Protein 2R16 (pdb70)

InterPro domains:
  IPR000152 EGF-type aspartate/asparagine hydroxylation site [PS00010] (714-725)
  IPR000742 EGF-like domain [PF00008] (703-730)
  IPR000742 EGF-like domain [PS50026] (219-256)
  IPR000742 EGF-like domain [PS50026] (699-736)
  IPR000742 EGF-like domain [PS50026] (1106-1143)
  IPR000742 EGF-like domain [SM00181] (216-256)
  IPR000742 EGF-like domain [SM00181] (702-736)
  IPR000742 EGF-like domain [SM00181] (1109-1143)
  IPR001791 Laminin G domain [PF02210] (58-191)
  IPR001791 Laminin G domain [PF02210] (328-468)
  IPR001791 Laminin G domain [PF02210] (531-675)
  IPR001791 Laminin G domain [PF02210] (769-899)
  IPR001791 Laminin G domain [PF02210] (956-1084)
  IPR001791 Laminin G domain [PF02210] (1179-1327)
  IPR001791 Laminin G domain [PS50025] (30-217)
  IPR001791 Laminin G domain [PS50025] (299-496)
  IPR001791 Laminin G domain [PS50025] (503-695)
  IPR001791 Laminin G domain [PS50025] (741-914)
  IPR001791 Laminin G domain [PS50025] (928-1103)
  IPR001791 Laminin G domain [PS50025] (1149-1347)

Structure (mmCIF, N/CA/C/O backbone):
data_2R16
#
_entry.id   2R16
#
_cell.length_a   90.322
_cell.length_b   90.322
_cell.length_c   39.624
_cell.angle_alpha   90.00
_cell.angle_beta   90.00
_cell.angle_gamma   120.00
#
_symmetry.space_group_name_H-M   'P 63'
#
loop_
_entity.id
_entity.type
_entity.pdbx_description
1 polymer Neurexin-1-alpha
2 non-polymer 'CALCIUM ION'
3 water water
#
loop_
_atom_site.group_PDB
_atom_site.id
_atom_site.type_symbol
_atom_site.label_atom_id
_atom_site.label_alt_id
_atom_site.label_comp_id
_atom_site.label_asym_id
_atom_site.label_entity_id
_atom_site.label_seq_id
_atom_site.pdbx_PDB_ins_code
_atom_site.Cartn_x
_atom_site.Cartn_y
_atom_site.Cartn_z
_atom_site.occupancy
_atom_site.B_iso_or_equiv
_atom_site.auth_seq_id
_atom_site.auth_comp_id
_atom_site.auth_asym_id
_atom_site.auth_atom_id
_atom_site.pdbx_PDB_model_num
ATOM 1 N N . ALA A 1 5 ? 35.868 61.628 11.945 1.00 21.50 723 ALA A N 1
ATOM 2 C CA . ALA A 1 5 ? 36.974 61.771 10.957 1.00 19.91 723 ALA A CA 1
ATOM 3 C C . ALA A 1 5 ? 36.623 61.204 9.581 1.00 18.15 723 ALA A C 1
ATOM 4 O O . ALA A 1 5 ? 36.197 61.933 8.684 1.00 20.31 723 ALA A O 1
ATOM 5 N N . THR A 1 6 ? 36.837 59.913 9.425 1.00 17.93 724 THR A N 1
ATOM 6 C CA . THR A 1 6 ? 36.585 59.198 8.148 1.00 17.02 724 THR A CA 1
ATOM 7 C C . THR A 1 6 ? 35.136 59.290 7.654 1.00 15.40 724 THR A C 1
ATOM 8 O O . THR A 1 6 ? 34.199 58.987 8.414 1.00 17.99 724 THR A O 1
ATOM 12 N N . VAL A 1 7 ? 34.937 59.716 6.409 1.00 13.95 725 VAL A N 1
ATOM 13 C CA . VAL A 1 7 ? 33.606 59.881 5.840 1.00 13.51 725 VAL A CA 1
ATOM 14 C C . VAL A 1 7 ? 33.290 58.688 4.946 1.00 13.28 725 VAL A C 1
ATOM 15 O O . VAL A 1 7 ? 34.167 58.180 4.233 1.00 14.87 725 VAL A O 1
ATOM 19 N N . LEU A 1 8 ? 32.040 58.230 4.984 1.00 12.57 726 LEU A N 1
ATOM 20 C CA . LEU A 1 8 ? 31.566 57.184 4.115 1.00 12.28 726 LEU A CA 1
ATOM 21 C C . LEU A 1 8 ? 30.426 57.749 3.256 1.00 11.82 726 LEU A C 1
ATOM 22 O O . LEU A 1 8 ? 29.484 58.331 3.786 1.00 12.62 726 LEU A O 1
ATOM 27 N N . SER A 1 9 ? 30.534 57.625 1.937 1.00 11.91 727 SER A N 1
ATOM 28 C CA . SER A 1 9 ? 29.618 58.225 0.990 1.00 12.51 727 SER A CA 1
ATOM 29 C C . SER A 1 9 ? 28.781 57.191 0.266 1.00 11.79 727 SER A C 1
ATOM 30 O O . SER A 1 9 ? 29.268 56.112 -0.089 1.00 12.90 727 SER A O 1
ATOM 33 N N . TYR A 1 10 ? 27.523 57.552 0.023 1.00 11.30 728 TYR A N 1
ATOM 34 C CA . TYR A 1 10 ? 26.493 56.650 -0.467 1.00 11.22 728 TYR A CA 1
ATOM 35 C C . TYR A 1 10 ? 25.760 57.311 -1.628 1.00 11.30 728 TYR A C 1
ATOM 36 O O . TYR A 1 10 ? 25.249 58.427 -1.469 1.00 12.14 728 TYR A O 1
ATOM 45 N N . ASP A 1 11 ? 25.659 56.626 -2.762 1.00 11.88 729 ASP A N 1
ATOM 46 C CA . ASP A 1 11 ? 25.062 57.218 -3.967 1.00 12.28 729 ASP A CA 1
ATOM 47 C C . ASP A 1 11 ? 23.650 56.727 -4.248 1.00 12.00 729 ASP A C 1
ATOM 48 O O . ASP A 1 11 ? 23.114 57.047 -5.315 1.00 12.85 729 ASP A O 1
ATOM 53 N N . GLY A 1 12 ? 23.030 56.011 -3.305 1.00 11.99 730 GLY A N 1
ATOM 54 C CA . GLY A 1 12 ? 21.707 55.442 -3.512 1.00 12.59 730 GLY A CA 1
ATOM 55 C C . GLY A 1 12 ? 21.708 53.980 -3.882 1.00 12.29 730 GLY A C 1
ATOM 56 O O . GLY A 1 12 ? 20.653 53.340 -3.860 1.00 13.94 730 GLY A O 1
ATOM 57 N N . SER A 1 13 ? 22.879 53.453 -4.246 1.00 12.29 731 SER A N 1
ATOM 58 C CA . SER A 1 13 ? 23.056 52.034 -4.551 1.00 12.63 731 SER A CA 1
ATOM 59 C C . SER A 1 13 ? 24.117 51.401 -3.648 1.00 12.19 731 SER A C 1
ATOM 60 O O . SER A 1 13 ? 24.643 50.328 -3.972 1.00 14.19 731 SER A O 1
ATOM 65 N N . MET A 1 14 ? 24.390 52.049 -2.516 1.00 11.84 732 MET A N 1
ATOM 66 C CA . MET A 1 14 ? 25.483 51.667 -1.647 1.00 11.85 732 MET A CA 1
ATOM 67 C C . MET A 1 14 ? 25.023 51.368 -0.225 1.00 11.29 732 MET A C 1
ATOM 68 O O . MET A 1 14 ? 24.068 51.940 0.288 1.00 11.80 732 MET A O 1
ATOM 73 N N . PHE A 1 15 ? 25.774 50.476 0.429 1.00 12.09 733 PHE A N 1
ATOM 74 C CA . PHE A 1 15 ? 25.469 50.043 1.781 1.00 11.81 733 PHE A CA 1
ATOM 75 C C . PHE A 1 15 ? 26.746 49.774 2.553 1.00 11.40 733 PHE A C 1
ATOM 76 O O . PHE A 1 15 ? 27.823 49.551 1.966 1.00 11.92 733 PHE A O 1
ATOM 84 N N . MET A 1 16 ? 26.628 49.764 3.882 1.00 11.40 734 MET A N 1
ATOM 85 C CA . MET A 1 16 ? 27.626 49.180 4.770 1.00 11.54 734 MET A CA 1
ATOM 86 C C . MET A 1 16 ? 26.834 48.492 5.887 1.00 11.34 734 MET A C 1
ATOM 87 O O . MET A 1 16 ? 26.062 49.142 6.607 1.00 11.97 734 MET A O 1
ATOM 94 N N . LYS A 1 17 ? 27.068 47.194 6.019 1.00 11.52 735 LYS A N 1
ATOM 95 C CA . LYS A 1 17 ? 26.401 46.329 6.990 1.00 11.90 735 LYS A CA 1
ATOM 96 C C . LYS A 1 17 ? 27.448 45.722 7.916 1.00 11.28 735 LYS A C 1
ATOM 97 O O . LYS A 1 17 ? 28.489 45.230 7.461 1.00 12.30 735 LYS A O 1
ATOM 103 N N . ILE A 1 18 ? 27.154 45.738 9.209 1.00 11.44 736 ILE A N 1
ATOM 104 C CA . ILE A 1 18 ? 27.888 44.978 10.206 1.00 11.49 736 ILE A CA 1
ATOM 105 C C . ILE A 1 18 ? 27.036 43.745 10.492 1.00 10.77 736 ILE A C 1
ATOM 106 O O . ILE A 1 18 ? 25.933 43.876 11.013 1.00 11.96 736 ILE A O 1
ATOM 111 N N . GLN A 1 19 ? 27.525 42.565 10.108 1.00 10.50 737 GLN A N 1
ATOM 112 C CA . GLN A 1 19 ? 26.766 41.340 10.201 1.00 10.58 737 GLN A CA 1
ATOM 113 C C . GLN A 1 19 ? 27.417 40.481 11.281 1.00 10.90 737 GLN A C 1
ATOM 114 O O . GLN A 1 19 ? 28.480 39.903 11.093 1.00 11.20 737 GLN A O 1
ATOM 120 N N . LEU A 1 20 ? 26.819 40.521 12.474 1.00 14.17 738 LEU A N 1
ATOM 121 C CA . LEU A 1 20 ? 27.459 40.084 13.716 1.00 15.47 738 LEU A CA 1
ATOM 122 C C . LEU A 1 20 ? 27.457 38.596 13.718 1.00 15.68 738 LEU A C 1
ATOM 123 O O . LEU A 1 20 ? 26.609 37.931 13.113 1.00 14.60 738 LEU A O 1
ATOM 128 N N . PRO A 1 21 ? 28.494 38.007 14.308 1.00 17.53 739 PRO A N 1
ATOM 129 C CA . PRO A 1 21 ? 28.662 36.553 14.185 1.00 17.22 739 PRO A CA 1
ATOM 130 C C . PRO A 1 21 ? 27.622 35.708 14.995 1.00 16.64 739 PRO A C 1
ATOM 131 O O . PRO A 1 21 ? 27.438 34.525 14.726 1.00 19.61 739 PRO A O 1
ATOM 135 N N . VAL A 1 22 ? 26.973 36.276 15.986 1.00 15.03 740 VAL A N 1
ATOM 136 C CA A VAL A 1 22 ? 26.008 35.566 16.830 0.50 13.61 740 VAL A CA 1
ATOM 137 C CA B VAL A 1 22 ? 25.976 35.562 16.790 0.50 14.37 740 VAL A CA 1
ATOM 138 C C . VAL A 1 22 ? 24.907 36.585 17.116 1.00 13.21 740 VAL A C 1
ATOM 139 O O . VAL A 1 22 ? 25.210 37.764 17.214 1.00 14.29 740 VAL A O 1
ATOM 146 N N . VAL A 1 23 ? 23.656 36.137 17.269 1.00 12.57 741 VAL A N 1
ATOM 147 C CA . VAL A 1 23 ? 22.558 37.031 17.610 1.00 11.85 741 VAL A CA 1
ATOM 148 C C . VAL A 1 23 ? 22.872 37.816 18.874 1.00 10.71 741 VAL A C 1
ATOM 149 O O . VAL A 1 23 ? 23.459 37.299 19.801 1.00 11.72 741 VAL A O 1
ATOM 153 N N . MET A 1 24 ? 22.437 39.076 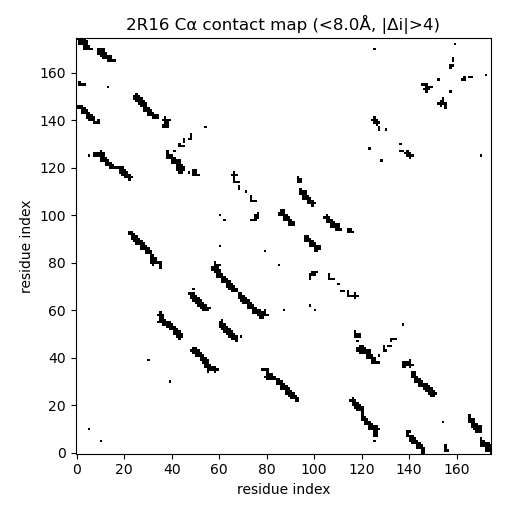18.873 1.00 10.64 742 MET A N 1
ATOM 154 C CA . MET A 1 24 ? 22.541 39.988 20.005 1.00 10.61 742 MET A CA 1
ATOM 155 C C . MET A 1 24 ? 21.153 40.251 20.567 1.00 9.66 742 MET A C 1
ATOM 156 O O . MET A 1 24 ? 20.175 40.392 19.805 1.00 10.38 742 MET A O 1
ATOM 161 N N . HIS A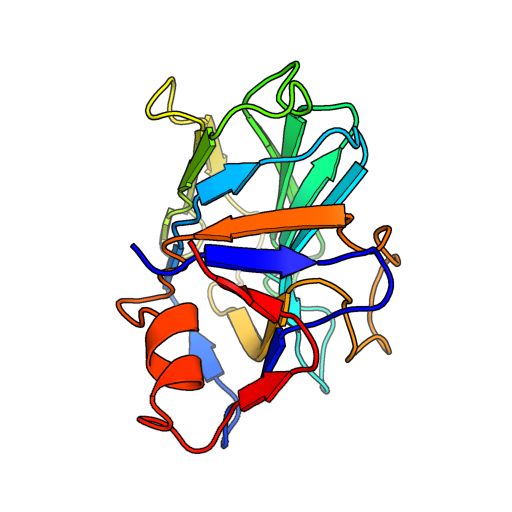 1 25 ? 21.098 40.380 21.897 1.00 9.07 743 HIS A N 1
ATOM 162 C CA . HIS A 1 25 ? 19.896 40.837 22.584 1.00 8.82 743 HIS A CA 1
ATOM 163 C C . HIS A 1 25 ? 20.353 41.882 23.585 1.00 9.46 743 HIS A C 1
ATOM 164 O O . HIS A 1 25 ? 20.931 41.528 24.630 1.00 10.54 743 HIS A O 1
ATOM 171 N N . THR A 1 26 ? 20.156 43.161 23.266 1.00 9.72 744 THR A N 1
ATOM 172 C CA . THR A 1 26 ? 20.632 44.233 24.105 1.00 9.62 744 THR A CA 1
ATOM 173 C C . THR A 1 26 ? 19.530 44.838 24.932 1.00 9.28 744 THR A C 1
ATOM 174 O O . THR A 1 26 ? 18.397 44.979 24.485 1.00 9.87 744 THR A O 1
ATOM 178 N N . GLU A 1 27 ? 19.907 45.237 26.150 1.00 10.04 745 GLU A N 1
ATOM 179 C CA . GLU A 1 27 ? 19.024 45.936 27.082 1.00 10.24 745 GLU A CA 1
ATOM 180 C C . GLU A 1 27 ? 19.089 47.456 26.919 1.00 9.89 745 GLU A C 1
ATOM 181 O O . GLU A 1 27 ? 18.280 48.178 27.475 1.00 11.41 745 GLU A O 1
ATOM 187 N N . ALA A 1 28 ? 20.086 47.923 26.194 1.00 10.15 746 ALA A N 1
ATOM 188 C CA . ALA A 1 28 ? 20.387 49.343 26.104 1.00 11.04 746 ALA A CA 1
ATOM 189 C C . ALA A 1 28 ? 21.252 49.542 24.861 1.00 10.88 746 ALA A C 1
ATOM 190 O O . ALA A 1 28 ? 22.119 48.721 24.549 1.00 11.88 746 ALA A O 1
ATOM 192 N N . GLU A 1 29 ? 21.035 50.668 24.197 1.00 11.75 747 GLU A N 1
ATOM 193 C CA . GLU A 1 29 ? 21.874 51.106 23.084 1.00 12.48 747 GLU A CA 1
ATOM 194 C C . GLU A 1 29 ? 22.182 52.588 23.212 1.00 12.54 747 GLU A C 1
ATOM 195 O O . GLU A 1 29 ? 21.362 53.371 23.671 1.00 14.88 747 GLU A O 1
ATOM 201 N N . ASP A 1 30 ? 23.373 52.954 22.792 1.00 12.03 748 ASP A N 1
ATOM 202 C CA . ASP A 1 30 ? 23.796 54.339 22.652 1.00 12.08 748 ASP A CA 1
ATOM 203 C C . ASP A 1 30 ? 24.340 54.438 21.235 1.00 12.01 748 ASP A C 1
ATOM 204 O O . ASP A 1 30 ? 25.352 53.815 20.917 1.00 13.22 748 ASP A O 1
ATOM 209 N N . VAL A 1 31 ? 23.629 55.172 20.376 1.00 11.88 749 VAL A N 1
ATOM 210 C CA . VAL A 1 31 ? 23.988 55.283 18.989 1.00 12.61 749 VAL A CA 1
ATOM 211 C C . VAL A 1 31 ? 24.185 56.738 18.654 1.00 12.75 749 VAL A C 1
ATOM 212 O O . VAL A 1 31 ? 23.331 57.566 18.966 1.00 15.58 749 VAL A O 1
ATOM 216 N N . SER A 1 32 ? 25.292 57.069 18.000 1.00 12.14 750 SER A N 1
ATOM 217 C CA . SER A 1 32 ? 25.505 58.419 17.495 1.00 12.78 750 SER A CA 1
ATOM 218 C C . SER A 1 32 ? 25.986 58.319 16.067 1.00 11.82 750 SER A C 1
ATOM 219 O O . SER A 1 32 ? 26.655 57.354 15.687 1.00 12.83 750 SER A O 1
ATOM 224 N N A LEU A 1 33 ? 25.687 59.350 15.279 0.50 11.75 751 LEU A N 1
ATOM 225 N N B LEU A 1 33 ? 25.645 59.316 15.265 0.50 11.61 751 LEU A N 1
ATOM 226 C CA A LEU A 1 33 ? 25.954 59.331 13.840 0.50 12.11 751 LEU A CA 1
ATOM 227 C CA B LEU A 1 33 ? 26.237 59.437 13.946 0.50 11.79 751 LEU A CA 1
ATOM 228 C C A LEU A 1 33 ? 25.940 60.770 13.315 0.50 11.63 751 LEU A C 1
ATOM 229 C C B LEU A 1 33 ? 26.124 60.874 13.500 0.50 11.60 751 LEU A C 1
ATOM 230 O O A LEU A 1 33 ? 25.027 61.511 13.647 0.50 11.24 751 LEU A O 1
ATOM 231 O O B LEU A 1 33 ? 25.408 61.699 14.077 0.50 11.68 751 LEU A O 1
ATOM 240 N N . ARG A 1 34 ? 26.919 61.163 12.492 1.00 11.52 752 ARG A N 1
ATOM 241 C CA . ARG A 1 34 ? 26.843 62.401 11.730 1.00 11.80 752 ARG A CA 1
ATOM 242 C C . ARG A 1 34 ? 26.405 62.074 10.315 1.00 11.23 752 ARG A C 1
ATOM 243 O O . ARG A 1 34 ? 26.834 61.060 9.752 1.00 12.23 752 ARG A O 1
ATOM 251 N N . PHE A 1 35 ? 25.590 62.935 9.723 1.00 11.53 753 PHE A N 1
ATOM 252 C CA . PHE A 1 35 ? 25.123 62.734 8.364 1.00 11.52 753 PHE A CA 1
ATOM 253 C C . PHE A 1 35 ? 24.998 64.050 7.626 1.00 11.26 753 PHE A C 1
ATOM 254 O O . PHE A 1 35 ? 24.826 65.115 8.234 1.00 11.49 753 PHE A O 1
ATOM 262 N N . ARG A 1 36 ? 25.011 63.957 6.308 1.00 11.77 754 ARG A N 1
ATOM 263 C CA . ARG A 1 36 ? 24.818 65.099 5.420 1.00 12.67 754 ARG A CA 1
ATOM 264 C C . ARG A 1 36 ? 24.085 64.587 4.199 1.00 12.09 754 ARG A C 1
ATOM 265 O O . ARG A 1 36 ? 24.507 63.591 3.599 1.00 12.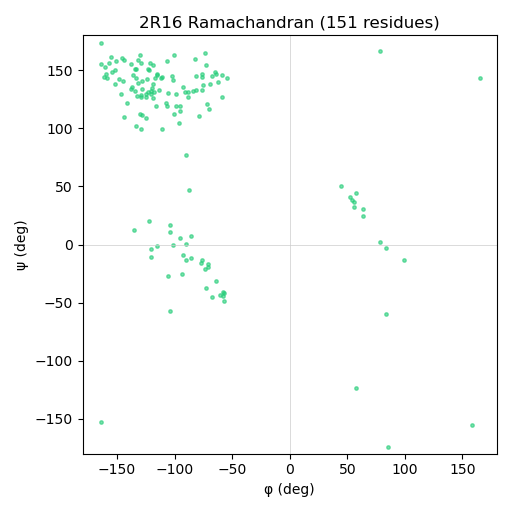85 754 ARG A O 1
ATOM 273 N N . SER A 1 37 ? 23.005 65.242 3.804 1.00 12.03 755 SER A N 1
ATOM 274 C CA . SER A 1 37 ? 22.208 64.794 2.656 1.00 11.63 755 SER A CA 1
ATOM 275 C C . SER A 1 37 ? 21.352 65.916 2.108 1.00 12.05 755 SER A C 1
ATOM 276 O O . SER A 1 37 ? 20.951 66.820 2.846 1.00 12.26 755 SER A O 1
ATOM 279 N N . GLN A 1 38 ? 21.044 65.818 0.816 1.00 12.19 756 GLN A N 1
ATOM 280 C CA . GLN A 1 38 ? 20.055 66.664 0.190 1.00 12.28 756 GLN A CA 1
ATOM 281 C C . GLN A 1 38 ? 18.667 66.062 0.181 1.00 12.19 756 GLN A C 1
ATOM 282 O O . GLN A 1 38 ? 17.711 66.756 -0.178 1.00 12.39 756 GLN A O 1
ATOM 288 N N . ARG A 1 39 ? 18.532 64.797 0.567 1.00 12.50 757 ARG A N 1
ATOM 289 C CA . ARG A 1 39 ? 17.268 64.082 0.438 1.00 12.74 757 ARG A CA 1
ATOM 290 C C . ARG A 1 39 ? 16.444 64.186 1.697 1.00 12.36 757 ARG A C 1
ATOM 291 O O . ARG A 1 39 ? 16.946 63.978 2.792 1.00 14.12 757 ARG A O 1
ATOM 299 N N . ALA A 1 40 ? 15.149 64.446 1.537 1.00 12.01 758 ALA A N 1
ATOM 300 C CA . ALA A 1 40 ? 14.221 64.562 2.672 1.00 11.98 758 ALA A CA 1
ATOM 301 C C . ALA A 1 40 ? 13.900 63.216 3.309 1.00 11.46 758 ALA A C 1
ATOM 302 O O . ALA A 1 40 ? 13.444 63.174 4.448 1.00 11.77 758 ALA A O 1
ATOM 304 N N . TYR A 1 41 ? 14.104 62.135 2.551 1.00 11.78 759 TYR A N 1
ATOM 305 C CA . TYR A 1 41 ? 13.839 60.763 2.988 1.00 12.10 759 TYR A CA 1
ATOM 306 C C . TYR A 1 41 ? 15.080 59.917 2.736 1.00 12.37 759 TYR A C 1
ATOM 307 O O . TYR A 1 41 ? 15.699 60.011 1.677 1.00 14.61 759 TYR A O 1
ATOM 316 N N . GLY A 1 42 ? 15.397 59.025 3.650 1.00 11.61 760 GLY A N 1
ATOM 317 C CA . GLY A 1 42 ? 16.472 58.080 3.439 1.00 12.49 760 GLY A CA 1
ATOM 318 C C . GLY A 1 42 ? 16.887 57.403 4.720 1.00 11.88 760 GLY A C 1
ATOM 319 O O . GLY A 1 42 ? 16.938 58.035 5.781 1.00 12.40 760 GLY A O 1
ATOM 320 N N . ILE A 1 43 ? 17.235 56.125 4.636 1.00 11.76 761 ILE A N 1
ATOM 321 C CA . ILE A 1 43 ? 17.742 55.420 5.807 1.00 11.79 761 ILE A CA 1
ATOM 322 C C . ILE A 1 43 ? 19.043 56.033 6.301 1.00 11.57 761 ILE A C 1
ATOM 323 O O . ILE A 1 43 ? 19.920 56.375 5.493 1.00 12.29 761 ILE A O 1
ATOM 328 N N . LEU A 1 44 ? 19.174 56.129 7.623 1.00 11.69 762 LEU A N 1
ATOM 329 C CA . LEU A 1 44 ? 20.427 56.535 8.266 1.00 11.86 762 LEU A CA 1
ATOM 330 C C . LEU A 1 44 ? 21.116 55.296 8.865 1.00 11.86 762 LEU A C 1
ATOM 331 O O . LEU A 1 44 ? 22.265 54.985 8.523 1.00 12.62 762 LEU A O 1
ATOM 336 N N . MET A 1 45 ? 20.422 54.585 9.750 1.00 12.09 763 MET A N 1
ATOM 337 C CA . MET A 1 45 ? 20.958 53.337 10.307 1.00 12.43 763 MET A CA 1
ATOM 338 C C . MET A 1 45 ? 19.806 52.529 10.821 1.00 12.47 763 MET A C 1
ATOM 339 O O . MET A 1 45 ? 18.860 53.097 11.366 1.00 14.58 763 MET A O 1
ATOM 347 N N . ALA A 1 46 ? 19.846 51.217 10.680 1.00 12.25 764 ALA A N 1
ATOM 348 C CA . ALA A 1 46 ? 18.840 50.347 11.316 1.00 12.61 764 ALA A CA 1
ATOM 349 C C . ALA A 1 46 ? 19.471 49.067 11.762 1.00 12.29 764 ALA A C 1
ATOM 350 O O . ALA A 1 46 ? 20.247 48.469 11.004 1.00 13.21 764 ALA A O 1
ATOM 352 N N . THR A 1 47 ? 19.068 48.581 12.936 1.00 11.74 765 THR A N 1
ATOM 353 C CA . THR A 1 47 ? 19.358 47.203 13.266 1.00 11.41 765 THR A CA 1
ATOM 354 C C . THR A 1 47 ? 18.333 46.303 12.619 1.00 11.20 765 THR A C 1
ATOM 355 O O . THR A 1 47 ? 17.148 46.651 12.521 1.00 11.96 765 THR A O 1
ATOM 359 N N . THR A 1 48 ? 18.756 45.119 12.192 1.00 11.13 766 THR A N 1
ATOM 360 C CA . THR A 1 48 ? 17.835 44.124 11.676 1.00 11.23 766 THR A CA 1
ATOM 361 C C . THR A 1 48 ? 18.147 42.766 12.276 1.00 11.05 766 THR A C 1
ATOM 362 O O . THR A 1 48 ? 19.298 42.445 12.608 1.00 10.75 766 THR A O 1
ATOM 366 N N . SER A 1 49 ? 17.096 41.977 12.378 1.00 11.71 767 SER A N 1
ATOM 367 C CA . SER A 1 49 ? 17.152 40.593 12.805 1.00 11.02 767 SER A CA 1
ATOM 368 C C . SER A 1 49 ? 16.629 39.715 11.663 1.00 11.13 767 SER A C 1
ATOM 369 O O . SER A 1 49 ? 15.604 40.011 11.049 1.00 11.62 767 SER A O 1
ATOM 372 N N . ARG A 1 50 ? 17.314 38.603 11.448 1.00 11.77 768 ARG A N 1
ATOM 373 C CA . ARG A 1 50 ? 16.827 37.584 10.527 1.00 12.69 768 ARG A CA 1
ATOM 374 C C . ARG A 1 50 ? 15.618 36.853 11.075 1.00 11.98 768 ARG A C 1
ATOM 375 O O . ARG A 1 50 ? 14.969 36.139 10.319 1.00 13.25 768 ARG A O 1
ATOM 383 N N . ASP A 1 51 ? 15.374 36.969 12.391 1.00 11.56 769 ASP A N 1
ATOM 384 C CA . ASP A 1 51 ? 14.416 36.132 13.094 1.00 12.62 769 ASP A CA 1
ATOM 385 C C . ASP A 1 51 ? 13.218 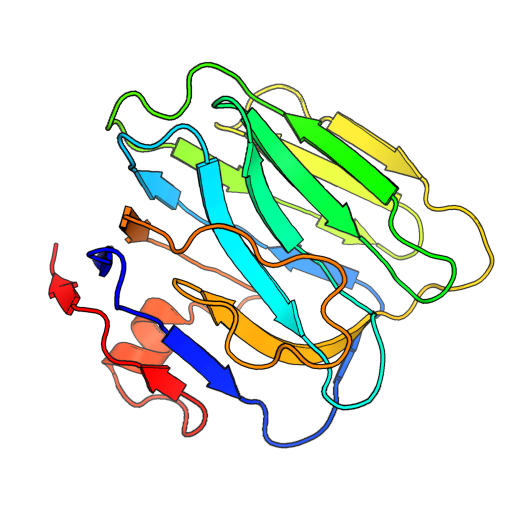36.847 13.666 1.00 13.05 769 ASP A C 1
ATOM 386 O O . ASP A 1 51 ? 12.374 36.189 14.272 1.00 14.71 769 ASP A O 1
ATOM 391 N N . SER A 1 52 ? 13.138 38.161 13.518 1.00 12.25 770 SER A N 1
ATOM 392 C CA . SER A 1 52 ? 12.010 38.937 14.025 1.00 12.80 770 SER A CA 1
ATOM 393 C C . SER A 1 52 ? 11.999 40.298 13.394 1.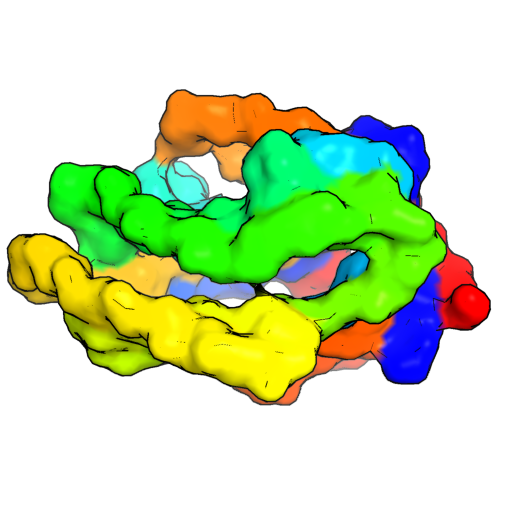00 12.12 770 SER A C 1
ATOM 394 O O . SER A 1 52 ? 12.949 40.682 12.686 1.00 12.08 770 SER A O 1
ATOM 397 N N . ALA A 1 53 ? 10.932 41.037 13.684 1.00 12.68 771 ALA A N 1
ATOM 398 C CA . ALA A 1 53 ? 10.771 42.417 13.250 1.00 12.28 771 ALA A CA 1
ATOM 399 C C . ALA A 1 53 ? 11.424 43.450 14.189 1.00 11.17 771 ALA A C 1
ATOM 400 O O . ALA A 1 53 ? 11.233 44.652 13.996 1.00 12.04 771 ALA A O 1
ATOM 402 N N . ASP A 1 54 ? 12.178 43.024 15.204 1.00 10.74 772 ASP A N 1
ATOM 403 C CA . ASP A 1 54 ? 12.750 44.003 16.118 1.00 10.44 772 ASP A CA 1
ATOM 404 C C . ASP A 1 54 ? 13.634 44.977 15.343 1.00 10.24 772 ASP A C 1
ATOM 405 O O . ASP A 1 54 ? 14.352 44.576 14.392 1.00 10.85 772 ASP A O 1
ATOM 410 N N . THR A 1 55 ? 13.667 46.236 15.764 1.00 10.76 773 THR A N 1
ATOM 411 C CA . THR A 1 55 ? 14.581 47.197 15.165 1.00 10.62 773 THR A CA 1
ATOM 412 C C . THR A 1 55 ? 14.770 48.398 16.059 1.00 10.78 773 THR A C 1
ATOM 413 O O . THR A 1 55 ? 13.858 48.800 16.791 1.00 11.12 773 THR A O 1
ATOM 417 N N A LEU A 1 56 ? 15.941 49.002 15.921 0.50 10.78 774 LEU A N 1
ATOM 418 N N B LEU A 1 56 ? 15.963 48.982 15.937 0.50 11.15 774 LEU A N 1
ATOM 419 C CA A LEU A 1 56 ? 16.197 50.376 16.318 0.50 11.26 774 LEU A CA 1
ATOM 420 C CA B LEU A 1 56 ? 16.276 50.370 16.296 0.50 11.22 774 LEU A CA 1
ATOM 421 C C A LEU A 1 56 ? 16.639 51.050 15.011 0.50 11.24 774 LEU A C 1
ATOM 422 C C B LEU A 1 56 ? 16.625 51.013 14.952 0.50 11.43 774 LEU A C 1
ATOM 423 O O A LEU A 1 56 ? 17.689 50.698 14.462 0.50 11.95 774 LEU A O 1
ATOM 424 O O B LEU A 1 56 ? 17.601 50.603 14.310 0.50 11.88 774 LEU A O 1
ATOM 433 N N . ARG A 1 57 ? 15.798 51.955 14.498 1.00 11.93 775 ARG A N 1
ATOM 434 C CA . ARG A 1 57 ? 15.912 52.482 13.140 1.00 12.93 775 ARG A CA 1
ATOM 435 C C . ARG A 1 57 ? 15.882 54.007 13.169 1.00 11.99 775 ARG A C 1
ATOM 436 O O . ARG A 1 57 ? 15.015 54.624 13.809 1.00 13.01 775 ARG A O 1
ATOM 444 N N . LEU A 1 58 ? 16.822 54.628 12.468 1.00 11.81 776 LEU A N 1
ATOM 445 C CA . LEU A 1 58 ? 16.918 56.069 12.275 1.00 11.50 776 LEU A CA 1
ATOM 446 C C . LEU A 1 58 ? 16.844 56.353 10.794 1.00 11.39 776 LEU A C 1
ATOM 447 O O . LEU A 1 58 ? 17.575 55.734 9.995 1.00 11.81 776 LEU A O 1
ATOM 452 N N . GLU A 1 59 ? 16.014 57.308 10.395 1.00 11.35 777 GLU A N 1
ATOM 453 C CA . GLU A 1 59 ? 15.921 57.679 8.982 1.00 11.44 777 GLU A CA 1
ATOM 454 C C . GLU A 1 59 ? 15.534 59.151 8.889 1.00 10.91 777 GLU A C 1
ATOM 455 O O . GLU A 1 59 ? 14.947 59.714 9.799 1.00 11.92 777 GLU A O 1
ATOM 461 N N . LEU A 1 60 ? 15.842 59.762 7.750 1.00 11.03 778 LEU A N 1
ATOM 462 C CA . LEU A 1 60 ? 15.248 61.043 7.375 1.00 10.61 778 LEU A CA 1
ATOM 463 C C . LEU A 1 60 ? 13.825 60.810 6.901 1.00 10.65 778 LEU A C 1
ATOM 464 O O . LEU A 1 60 ? 13.568 59.912 6.090 1.00 11.11 778 LEU A O 1
ATOM 469 N N . ASP A 1 61 ? 12.900 61.633 7.400 1.00 10.69 779 ASP A N 1
ATOM 470 C CA . ASP A 1 61 ? 11.493 61.569 7.010 1.00 10.73 779 ASP A CA 1
ATOM 471 C C . ASP A 1 61 ? 10.974 62.997 6.972 1.00 10.48 779 ASP A C 1
ATOM 472 O O . ASP A 1 61 ? 10.889 63.663 7.997 1.00 10.82 779 ASP A O 1
ATOM 477 N N . ALA A 1 62 ? 10.715 63.488 5.768 1.00 10.88 780 ALA A N 1
ATOM 478 C CA . ALA A 1 62 ? 10.282 64.865 5.556 1.00 11.41 780 ALA A CA 1
ATOM 479 C C . ALA A 1 62 ? 11.279 65.849 6.159 1.00 10.85 780 ALA A C 1
ATOM 480 O O . ALA A 1 62 ? 10.894 66.891 6.711 1.00 11.71 780 ALA A O 1
ATOM 482 N N . GLY A 1 63 ? 12.565 65.518 6.070 1.00 10.96 781 GLY A N 1
ATOM 483 C CA . GLY A 1 63 ? 13.607 66.373 6.584 1.00 11.12 781 GLY A CA 1
ATOM 484 C C . GLY A 1 63 ? 13.828 66.344 8.085 1.00 11.22 781 GLY A C 1
ATOM 485 O O . GLY A 1 63 ? 14.662 67.115 8.581 1.00 11.56 781 GLY A O 1
ATOM 486 N N . ARG A 1 64 ? 13.083 65.505 8.794 1.00 10.89 782 ARG A N 1
ATOM 487 C CA . ARG A 1 64 ? 13.270 65.276 10.230 1.00 10.96 782 ARG A CA 1
ATOM 488 C C . ARG A 1 64 ? 14.056 63.974 10.402 1.00 10.41 782 ARG A C 1
ATOM 489 O O . ARG A 1 64 ? 14.069 63.141 9.491 1.00 11.76 782 ARG A O 1
ATOM 497 N N . VAL A 1 65 ? 14.622 63.754 11.578 1.00 10.46 783 VAL A N 1
ATOM 498 C CA . VAL A 1 65 ? 15.020 62.400 11.945 1.00 10.81 783 VAL A CA 1
ATOM 499 C C . VAL A 1 65 ? 13.840 61.715 12.615 1.00 10.63 783 VAL A C 1
ATOM 500 O O . VAL A 1 65 ? 13.253 62.226 13.563 1.00 11.54 783 VAL A O 1
ATOM 504 N N . LYS A 1 66 ? 13.497 60.548 12.089 1.00 10.58 784 LYS A N 1
ATOM 505 C CA . LYS A 1 66 ? 12.509 59.648 12.645 1.00 10.68 784 LYS A CA 1
ATOM 506 C C . LYS A 1 66 ? 13.214 58.445 13.245 1.00 10.81 784 LYS A C 1
ATOM 507 O O . LYS A 1 66 ? 13.969 57.736 12.551 1.00 11.75 784 LYS A O 1
ATOM 513 N N . LEU A 1 67 ? 12.992 58.232 14.529 1.00 10.92 785 LEU A N 1
ATOM 514 C CA . LEU A 1 67 ? 13.411 57.043 15.256 1.00 11.12 785 LEU A CA 1
ATOM 515 C C . LEU A 1 67 ? 12.225 56.102 15.361 1.00 11.19 785 LEU A C 1
ATOM 516 O O . LEU A 1 67 ? 11.129 56.520 15.778 1.00 12.41 785 LEU A O 1
ATOM 521 N N . THR A 1 68 ? 12.444 54.844 14.997 1.00 10.92 786 THR A N 1
ATOM 522 C CA . THR A 1 68 ? 11.474 53.768 15.215 1.00 11.88 786 THR A CA 1
ATOM 523 C C . THR A 1 68 ? 12.152 52.722 16.081 1.00 11.25 786 THR A C 1
ATOM 524 O O . THR A 1 68 ? 13.263 52.280 15.757 1.00 12.08 786 THR A O 1
ATOM 528 N N . VAL A 1 69 ? 11.480 52.317 17.153 1.00 11.81 787 VAL A N 1
ATOM 529 C CA . VAL A 1 69 ? 11.945 51.208 17.965 1.00 12.42 787 VAL A CA 1
ATOM 530 C C . VAL A 1 69 ? 10.828 50.173 18.051 1.00 11.55 787 VAL A C 1
ATOM 531 O O . VAL A 1 69 ? 9.674 50.493 18.352 1.00 13.63 787 VAL A O 1
ATOM 535 N N . ASN A 1 70 ? 11.182 48.929 17.761 1.00 11.25 788 ASN A N 1
ATOM 536 C CA . ASN A 1 70 ? 10.276 47.813 17.946 1.00 11.78 788 ASN A CA 1
ATOM 537 C C . ASN A 1 70 ? 11.009 46.742 18.714 1.00 11.33 788 ASN A C 1
ATOM 538 O O . ASN A 1 70 ? 12.007 46.215 18.208 1.00 11.46 788 ASN A O 1
ATOM 543 N N A LEU A 1 71 ? 10.720 46.575 20.024 0.50 10.40 789 LEU A N 1
ATOM 544 N N B LEU A 1 71 ? 10.329 46.302 19.755 0.50 12.57 789 LEU A N 1
ATOM 545 C CA A LEU A 1 71 ? 11.410 45.596 20.920 0.50 10.08 789 LEU A CA 1
ATOM 546 C CA B LEU A 1 71 ? 10.795 45.232 20.566 0.50 12.57 789 LEU A CA 1
ATOM 547 C C A LEU A 1 71 ? 10.666 44.255 21.025 0.50 8.63 789 LEU A C 1
ATOM 548 C C B LEU A 1 71 ? 9.794 44.077 20.567 0.50 12.81 789 LEU A C 1
ATOM 549 O O A LEU A 1 71 ? 11.106 43.312 21.695 0.50 9.30 789 LEU A O 1
ATOM 550 O O B LEU A 1 71 ? 9.929 43.176 21.370 0.50 12.86 789 LEU A O 1
ATOM 559 N N A GLY A 1 72 ? 9.514 44.201 20.385 0.50 7.68 790 GLY A N 1
ATOM 560 N N B GLY A 1 72 ? 8.793 44.099 19.679 0.50 12.85 790 GLY A N 1
ATOM 561 C CA A GLY A 1 72 ? 8.655 43.011 20.430 0.50 8.38 790 GLY A CA 1
ATOM 562 C CA B GLY A 1 72 ? 7.865 42.967 19.524 0.50 13.29 790 GLY A CA 1
ATOM 563 C C A GLY A 1 72 ? 7.164 43.289 20.511 0.50 9.22 790 GLY A C 1
ATOM 564 C C B GLY A 1 72 ? 6.424 43.375 19.639 0.50 13.86 790 GLY A C 1
ATOM 565 O O A GLY A 1 72 ? 6.353 42.371 20.299 0.50 8.72 790 GLY A O 1
ATOM 566 O O B GLY A 1 72 ? 5.492 42.686 19.161 0.50 13.93 790 GLY A O 1
ATOM 567 N N A LYS A 1 73 ? 6.775 44.524 20.837 0.50 10.53 800 LYS A N 1
ATOM 568 N N B LYS A 1 73 ? 6.241 44.496 20.321 0.50 15.44 800 LYS A N 1
ATOM 569 C CA A LYS A 1 73 ? 5.350 44.849 20.947 0.50 12.48 800 LYS A CA 1
ATOM 570 C CA B LYS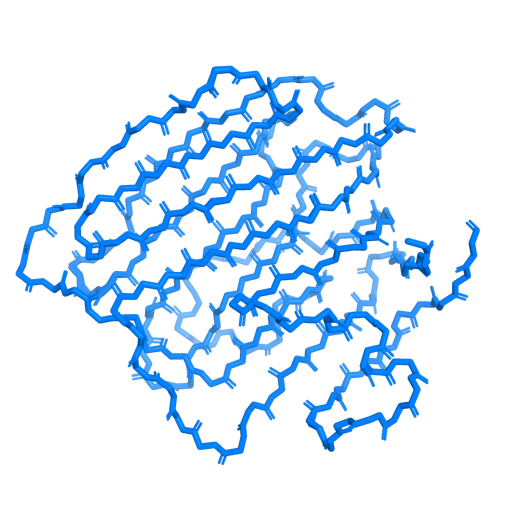 A 1 73 ? 4.911 44.940 20.599 0.50 16.08 800 LYS A CA 1
ATOM 571 C C A LYS A 1 73 ? 4.827 45.639 19.731 0.50 13.12 800 LYS A C 1
ATOM 572 C C B LYS A 1 73 ? 4.528 45.496 19.283 0.50 15.98 800 LYS A C 1
ATOM 573 O O A LYS A 1 73 ? 3.627 45.974 19.651 0.50 14.83 800 LYS A O 1
ATOM 574 O O B LYS A 1 73 ? 3.370 45.448 18.875 0.50 17.37 800 LYS A O 1
ATOM 585 N N A GLY A 1 74 ? 5.737 45.972 18.810 0.50 14.38 801 GLY A N 1
ATOM 586 N N B GLY A 1 74 ? 5.556 45.988 18.608 0.50 16.63 801 GLY A N 1
ATOM 587 C CA A GLY A 1 74 ? 5.381 46.718 17.599 0.50 14.78 801 GLY A CA 1
ATOM 588 C CA B GLY A 1 74 ? 5.365 46.713 17.404 0.50 16.33 801 GLY A CA 1
ATOM 589 C C A GLY A 1 74 ? 6.101 48.072 17.500 0.50 15.89 801 GLY A C 1
ATOM 590 C C B GLY A 1 74 ? 6.154 48.014 17.434 0.50 16.65 801 GLY A C 1
ATOM 591 O O A GLY A 1 74 ? 6.635 48.559 18.508 0.50 15.68 801 GLY A O 1
ATOM 592 O O B GLY A 1 74 ? 6.806 48.383 18.422 0.50 16.45 801 GLY A O 1
ATOM 593 N N . PRO A 1 75 ? 6.109 48.708 16.322 1.00 16.93 802 PRO A N 1
ATOM 594 C CA . PRO A 1 75 ? 6.904 49.939 16.157 1.00 17.85 802 PRO A CA 1
ATOM 595 C C . PRO A 1 75 ? 6.326 51.158 16.847 1.00 17.31 802 PRO A C 1
ATOM 596 O O . PRO A 1 75 ? 5.129 51.404 16.754 1.00 19.24 802 PRO A O 1
ATOM 600 N N . GLU A 1 76 ? 7.169 51.868 17.583 1.00 15.88 803 GLU A N 1
ATOM 601 C CA . GLU A 1 76 ? 6.854 53.152 18.128 1.00 15.73 803 GLU A CA 1
ATOM 602 C C . GLU A 1 76 ? 7.871 54.182 17.638 1.00 14.78 803 GLU A C 1
ATOM 603 O O . GLU A 1 76 ? 9.046 53.880 17.382 1.00 15.31 803 GLU A O 1
ATOM 614 N N . THR A 1 77 ? 7.420 55.418 17.527 1.00 14.29 804 THR A N 1
ATOM 615 C CA . THR A 1 77 ? 8.168 56.438 16.812 1.00 14.48 804 THR A CA 1
ATOM 616 C C . THR A 1 77 ? 8.364 57.715 17.604 1.00 14.16 804 THR A C 1
ATOM 617 O O . THR A 1 77 ? 7.590 58.067 18.497 1.00 15.75 804 THR A O 1
ATOM 624 N N . LEU A 1 78 ? 9.413 58.428 17.224 1.00 13.66 805 LEU A N 1
ATOM 625 C CA . LEU A 1 78 ? 9.764 59.706 17.811 1.00 13.01 805 LEU A CA 1
ATOM 626 C C . LEU A 1 78 ? 10.507 60.517 16.746 1.00 11.15 805 LEU A C 1
ATOM 627 O O . LEU A 1 78 ? 11.322 59.954 16.015 1.00 11.76 805 LEU A O 1
ATOM 632 N N . PHE A 1 79 ? 10.211 61.815 16.640 1.00 11.19 806 PHE A N 1
ATOM 633 C CA . PHE A 1 79 ? 10.836 62.689 15.670 1.00 10.64 806 PHE A CA 1
ATOM 634 C C . PHE A 1 79 ? 11.652 63.762 16.362 1.00 10.82 806 PHE A C 1
ATOM 635 O O . PHE A 1 79 ? 11.290 64.271 17.419 1.00 11.63 806 PHE A O 1
ATOM 643 N N . ALA A 1 80 ? 12.752 64.151 15.720 1.00 10.64 807 ALA A N 1
ATOM 644 C CA . ALA A 1 80 ? 13.588 65.241 16.196 1.00 11.14 807 ALA A CA 1
ATOM 645 C C . ALA A 1 80 ? 14.228 65.962 15.018 1.00 11.28 807 ALA A C 1
ATOM 646 O O . ALA A 1 80 ? 14.674 65.334 14.034 1.00 12.25 807 ALA A O 1
ATOM 648 N N . GLY A 1 81 ? 14.329 67.284 15.146 1.00 11.74 808 GLY A N 1
ATOM 649 C CA . GLY A 1 81 ? 14.968 68.096 14.130 1.00 12.46 808 GLY A CA 1
ATOM 650 C C . GLY A 1 81 ? 14.072 68.352 12.931 1.00 12.25 808 GLY A C 1
ATOM 651 O O . GLY A 1 81 ? 13.027 67.739 12.783 1.00 14.51 808 GLY A O 1
ATOM 652 N N . TYR A 1 82 ? 14.479 69.302 12.101 1.00 13.04 809 TYR A N 1
ATOM 653 C CA . TYR A 1 82 ? 13.695 69.696 10.928 1.00 13.45 809 TYR A CA 1
ATOM 654 C C . TYR A 1 82 ? 14.614 70.340 9.909 1.00 13.48 809 TYR A C 1
ATOM 655 O O . TYR A 1 82 ? 15.677 70.851 10.260 1.00 14.32 809 TYR A O 1
ATOM 664 N N . ASN A 1 83 ? 14.190 70.294 8.651 1.00 12.66 810 ASN A N 1
ATOM 665 C CA . ASN A 1 83 ? 14.921 70.874 7.536 1.00 13.92 810 ASN A CA 1
ATOM 666 C C . ASN A 1 83 ? 16.366 70.390 7.500 1.00 13.08 810 ASN A C 1
ATOM 667 O O . ASN A 1 83 ? 17.290 71.153 7.216 1.00 14.36 810 ASN A O 1
ATOM 672 N N . LEU A 1 84 ? 16.574 69.100 7.764 1.00 11.99 811 LEU A N 1
ATOM 673 C CA . LEU A 1 84 ? 17.923 68.577 7.934 1.00 11.81 811 LEU A CA 1
ATOM 674 C C . LEU A 1 84 ? 18.584 68.188 6.638 1.00 12.24 811 LEU A C 1
ATOM 675 O O . LEU A 1 84 ? 19.787 67.940 6.636 1.00 13.87 811 LEU A O 1
ATOM 680 N N . ASN A 1 85 ? 17.816 68.138 5.552 1.00 12.12 812 ASN A N 1
ATOM 681 C CA . ASN A 1 85 ? 18.339 67.812 4.242 1.00 12.17 812 ASN A CA 1
ATOM 682 C C . ASN A 1 85 ? 18.860 69.043 3.508 1.00 12.31 812 ASN A C 1
ATOM 683 O O . ASN A 1 85 ? 18.588 69.254 2.330 1.00 12.75 812 ASN A O 1
ATOM 688 N N . ASP A 1 86 ? 19.637 69.846 4.233 1.00 12.62 813 ASP A N 1
ATOM 689 C CA . ASP A 1 86 ? 20.217 71.066 3.708 1.00 13.48 813 ASP A CA 1
ATOM 690 C C . ASP A 1 86 ? 21.643 70.896 3.177 1.00 13.36 813 ASP A C 1
ATOM 691 O O . ASP A 1 86 ? 22.310 71.856 2.836 1.00 14.90 813 ASP A O 1
ATOM 696 N N . ASN A 1 87 ? 22.114 69.649 3.165 1.00 13.32 814 ASN A N 1
ATOM 697 C CA . ASN A 1 87 ? 23.464 69.275 2.754 1.00 15.07 814 ASN A CA 1
ATOM 698 C C . ASN A 1 87 ? 24.546 69.849 3.651 1.00 15.05 814 ASN A C 1
ATOM 699 O O . ASN A 1 87 ? 25.698 69.995 3.233 1.00 17.57 814 ASN A O 1
ATOM 704 N N . GLU A 1 88 ? 24.195 70.158 4.890 1.00 13.82 815 GLU A N 1
ATOM 705 C CA . GLU A 1 88 ? 25.164 70.474 5.919 1.00 13.88 815 GLU A CA 1
ATOM 706 C C . GLU A 1 88 ? 25.219 69.282 6.878 1.00 12.89 815 GLU A C 1
ATOM 707 O O . GLU A 1 88 ? 24.293 68.480 6.972 1.00 12.88 815 GLU A O 1
ATOM 713 N N . TRP A 1 89 ? 26.322 69.158 7.600 1.00 12.07 816 TRP A N 1
ATOM 714 C CA . TRP A 1 89 ? 26.462 68.089 8.592 1.00 11.96 816 TRP A CA 1
ATOM 715 C C . TRP A 1 89 ? 25.548 68.293 9.790 1.00 12.22 816 TRP A C 1
ATOM 716 O O . TRP A 1 89 ? 25.434 69.390 10.328 1.00 12.92 816 TRP A O 1
ATOM 727 N N . HIS A 1 90 ? 24.942 67.194 10.222 1.00 11.22 817 HIS A N 1
ATOM 728 C CA . HIS A 1 90 ? 24.136 67.130 11.427 1.00 11.07 817 HIS A CA 1
ATOM 729 C C . HIS A 1 90 ? 24.557 65.926 12.241 1.00 11.45 817 HIS A C 1
ATOM 730 O O . HIS A 1 90 ? 25.145 64.979 11.706 1.00 13.31 817 HIS A O 1
ATOM 737 N N . THR A 1 91 ? 24.243 65.959 13.534 1.00 11.79 818 THR A N 1
ATOM 738 C CA . THR A 1 91 ? 24.480 64.833 14.442 1.00 11.92 818 THR A CA 1
ATOM 739 C C . THR A 1 91 ? 23.159 64.300 14.932 1.00 11.52 818 THR A C 1
ATOM 740 O O . THR A 1 91 ? 22.202 65.067 15.127 1.00 12.67 818 THR A O 1
ATOM 747 N N . VAL A 1 92 ? 23.095 62.993 15.138 1.00 11.93 819 VAL A N 1
ATOM 748 C CA . VAL A 1 92 ? 21.964 62.380 15.815 1.00 12.09 819 VAL A CA 1
ATOM 749 C C . VAL A 1 92 ? 22.487 61.431 16.885 1.00 11.98 819 VAL A C 1
ATOM 750 O O . VAL A 1 92 ? 23.448 60.698 16.673 1.00 14.09 819 VAL A O 1
ATOM 754 N N . ARG A 1 93 ? 21.837 61.445 18.045 1.00 11.32 820 ARG A N 1
ATOM 755 C CA . ARG A 1 93 ? 22.144 60.539 19.124 1.00 12.25 820 ARG A CA 1
ATOM 756 C C . ARG A 1 93 ? 20.867 59.927 19.662 1.00 11.51 820 ARG A C 1
ATOM 757 O O . ARG A 1 93 ? 19.893 60.645 19.930 1.00 12.55 820 ARG A O 1
ATOM 765 N N A VAL A 1 94 ? 20.980 58.646 19.960 0.50 11.51 821 VAL A N 1
ATOM 766 N N B VAL A 1 94 ? 20.774 58.599 19.725 0.50 12.10 821 VAL A N 1
ATOM 767 C CA A VAL A 1 94 ? 19.920 57.884 20.557 0.50 11.64 821 VAL A CA 1
ATOM 768 C CA B VAL A 1 94 ? 19.657 57.934 20.448 0.50 12.17 821 VAL A CA 1
ATOM 769 C C A VAL A 1 94 ? 20.470 57.240 21.787 0.50 11.53 821 VAL A C 1
ATOM 770 C C B VAL A 1 94 ? 20.248 57.125 21.613 0.50 12.10 821 VAL A C 1
ATOM 771 O O A VAL A 1 94 ? 21.581 56.682 21.814 0.50 11.56 821 VAL A O 1
ATOM 772 O O B VAL A 1 94 ? 21.216 56.369 21.396 0.50 11.97 821 VAL A O 1
ATOM 779 N N . VAL A 1 95 ? 19.673 57.298 22.824 1.00 11.42 822 VAL A N 1
ATOM 780 C CA . VAL A 1 95 ? 19.999 56.503 24.019 1.00 11.99 822 VAL A CA 1
ATOM 781 C C . VAL A 1 95 ? 18.740 55.763 24.396 1.00 11.73 822 VAL A C 1
ATOM 782 O O . VAL A 1 95 ? 17.714 56.381 24.654 1.00 12.90 822 VAL A O 1
ATOM 786 N N . ARG A 1 96 ? 18.825 54.447 24.441 1.00 12.97 823 ARG A N 1
ATOM 787 C CA . ARG A 1 96 ? 17.768 53.610 24.970 1.00 13.81 823 ARG A CA 1
ATOM 788 C C . ARG A 1 96 ? 18.266 52.844 26.181 1.00 13.96 823 ARG A C 1
ATOM 789 O O . ARG A 1 96 ? 19.337 52.231 26.146 1.00 14.59 823 ARG A O 1
ATOM 797 N N . ARG A 1 97 ? 17.482 52.886 27.248 1.00 14.11 824 ARG A N 1
ATOM 798 C CA . ARG A 1 97 ? 17.737 52.072 28.431 1.00 15.17 824 ARG A CA 1
ATOM 799 C C . ARG A 1 97 ? 16.413 51.377 28.716 1.00 14.38 824 ARG A C 1
ATOM 800 O O . ARG A 1 97 ? 15.495 52.009 29.245 1.00 14.94 824 ARG A O 1
ATOM 808 N N . GLY A 1 98 ? 16.269 50.123 28.312 1.00 14.54 825 GLY A N 1
ATOM 809 C CA . GLY A 1 98 ? 14.993 49.437 28.474 1.00 15.35 825 GLY A CA 1
ATOM 810 C C . GLY A 1 98 ? 13.848 50.166 27.785 1.00 15.50 825 GLY A C 1
ATOM 811 O O . GLY A 1 98 ? 13.886 50.408 26.596 1.00 16.66 825 GLY A O 1
ATOM 812 N N . LYS A 1 99 ? 12.816 50.503 28.533 1.00 15.96 826 LYS A N 1
ATOM 813 C CA . LYS A 1 99 ? 11.675 51.184 27.950 1.00 16.80 826 LYS A CA 1
ATOM 814 C C . LYS A 1 99 ? 11.909 52.676 27.659 1.00 15.74 826 LYS A C 1
ATOM 815 O O . LYS A 1 99 ? 11.112 53.288 26.945 1.00 16.31 826 LYS A O 1
ATOM 821 N N . SER A 1 100 ? 12.976 53.274 28.190 1.00 14.72 827 SER A N 1
ATOM 822 C CA . SER A 1 100 ? 13.207 54.702 28.061 1.00 14.75 827 SER A CA 1
ATOM 823 C C . SER A 1 100 ? 14.038 55.054 26.834 1.00 14.30 827 SER A C 1
ATOM 824 O O . SER A 1 100 ? 15.092 54.470 26.603 1.00 15.31 827 SER A O 1
ATOM 829 N N . LEU A 1 101 ? 13.551 56.034 26.086 1.00 14.20 828 LEU A N 1
ATOM 830 C CA . LEU A 1 101 ? 14.188 56.507 24.856 1.00 15.21 828 LEU A CA 1
ATOM 831 C C . LEU A 1 101 ? 14.472 57.996 24.912 1.00 13.74 828 LEU A C 1
ATOM 832 O O . LEU A 1 101 ? 13.642 58.768 25.409 1.00 13.48 828 LEU A O 1
ATOM 837 N N . LYS A 1 102 ? 15.613 58.395 24.357 1.00 12.64 829 LYS A N 1
ATOM 838 C CA . LYS A 1 102 ? 15.947 59.785 24.154 1.00 13.32 829 LYS A CA 1
ATOM 839 C C . LYS A 1 102 ? 16.570 59.922 22.779 1.00 12.11 829 LYS A C 1
ATOM 840 O O . LYS A 1 102 ? 17.436 59.125 22.404 1.00 13.98 829 LYS A O 1
ATOM 846 N N . LEU A 1 103 ? 16.122 60.919 22.039 1.00 10.91 830 LEU A N 1
ATOM 847 C CA . LEU A 1 103 ? 16.594 61.210 20.694 1.00 10.81 830 LEU A CA 1
ATOM 848 C C . LEU A 1 103 ? 16.970 62.687 20.626 1.00 10.32 830 LEU A C 1
ATOM 849 O O . LEU A 1 103 ? 16.140 63.551 20.943 1.00 10.60 830 LEU A O 1
ATOM 854 N N . THR A 1 104 ? 18.189 62.976 20.185 1.00 9.87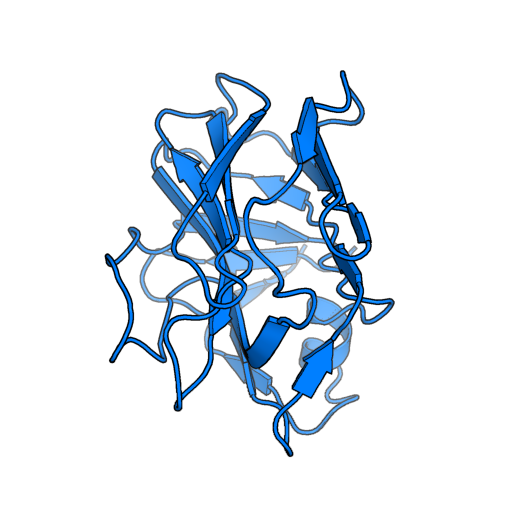 831 THR A N 1
ATOM 855 C CA . THR A 1 104 ? 18.662 64.355 20.092 1.00 10.03 831 THR A CA 1
ATOM 856 C C . THR A 1 104 ? 19.339 64.583 18.757 1.00 10.12 831 THR A C 1
ATOM 857 O O . THR A 1 104 ? 20.197 63.803 18.353 1.00 11.97 831 THR A O 1
ATOM 861 N N . VAL A 1 105 ? 18.977 65.661 18.081 1.00 9.56 832 VAL A N 1
ATOM 862 C CA . VAL A 1 105 ? 19.612 66.056 16.813 1.00 9.78 832 VAL A CA 1
ATOM 863 C C . VAL A 1 105 ? 20.354 67.366 17.035 1.00 9.55 832 VAL A C 1
ATOM 864 O O . VAL A 1 105 ? 19.821 68.308 17.651 1.00 9.03 832 VAL A O 1
ATOM 868 N N . ASP A 1 106 ? 21.594 67.421 16.565 1.00 9.92 833 ASP A N 1
ATOM 869 C CA . ASP A 1 106 ? 22.430 68.623 16.665 1.00 9.79 833 ASP A CA 1
ATOM 870 C C . ASP A 1 106 ? 22.582 69.129 18.078 1.00 9.35 833 ASP A C 1
ATOM 871 O O . ASP A 1 106 ? 22.705 70.345 18.304 1.00 8.86 833 ASP A O 1
ATOM 876 N N . ASP A 1 107 ? 22.583 68.221 19.050 1.00 9.98 834 ASP A N 1
ATOM 877 C CA . ASP A 1 107 ? 22.736 68.596 20.436 1.00 10.38 834 ASP A CA 1
ATOM 878 C C . ASP A 1 107 ? 21.701 69.657 20.839 1.00 8.87 834 ASP A C 1
ATOM 879 O O . ASP A 1 107 ? 21.981 70.553 21.642 1.00 9.61 834 ASP A O 1
ATOM 884 N N . GLN A 1 108 ? 20.474 69.514 20.318 1.00 8.08 835 GLN A N 1
ATOM 885 C CA . GLN A 1 108 ? 19.359 70.381 20.644 1.00 7.77 835 GLN A CA 1
ATOM 886 C C . GLN A 1 108 ? 18.548 69.704 21.764 1.00 8.84 835 GLN A C 1
ATOM 887 O O . GLN A 1 108 ? 19.131 69.060 22.635 1.00 10.99 835 GLN A O 1
ATOM 893 N N A GLN A 1 109 ? 17.234 69.931 21.776 0.50 9.65 836 GLN A N 1
ATOM 894 N N B GLN A 1 109 ? 17.242 69.864 21.833 0.50 9.46 836 GLN A N 1
ATOM 895 C CA A GLN A 1 109 ? 16.328 69.359 22.770 0.50 10.91 836 GLN A CA 1
ATOM 896 C CA B GLN A 1 109 ? 16.583 69.284 22.986 0.50 10.50 836 GLN A CA 1
ATOM 897 C C A GLN A 1 109 ? 16.482 67.774 22.739 0.50 11.59 836 GLN A C 1
ATOM 898 C C B GLN A 1 109 ? 16.382 67.818 22.792 0.50 11.51 836 GLN A C 1
ATOM 899 O O A GLN A 1 109 ? 16.620 67.137 21.676 0.50 11.27 836 GLN A O 1
ATOM 900 O O B GLN A 1 109 ? 15.954 67.343 21.714 0.50 11.27 836 GLN A O 1
ATOM 911 N N . ALA A 1 110 ? 16.568 67.133 23.901 1.00 11.63 837 ALA A N 1
ATOM 912 C CA . ALA A 1 110 ? 16.393 65.696 23.946 1.00 12.20 837 ALA A CA 1
ATOM 913 C C . ALA A 1 110 ? 14.900 65.374 23.931 1.00 10.95 837 ALA A C 1
ATOM 914 O O . ALA A 1 110 ? 14.185 65.688 24.884 1.00 13.10 837 ALA A O 1
ATOM 916 N N . MET A 1 111 ? 14.445 64.704 22.876 1.00 9.59 838 MET A N 1
ATOM 917 C CA . MET A 1 111 ? 13.079 64.248 22.742 1.00 9.73 838 MET A CA 1
ATOM 918 C C . MET A 1 111 ? 12.984 62.918 23.466 1.00 10.15 838 MET A C 1
ATOM 919 O O . MET A 1 111 ? 13.798 62.029 23.271 1.00 12.20 838 MET A O 1
ATOM 924 N N . THR A 1 112 ? 11.977 62.754 24.308 1.00 10.80 839 THR A N 1
ATOM 925 C CA . THR A 1 112 ? 11.889 61.550 25.133 1.00 11.69 839 THR A CA 1
ATOM 926 C C . THR A 1 112 ? 10.629 60.768 24.827 1.00 11.72 839 THR A C 1
ATOM 927 O O . THR A 1 112 ? 9.611 61.307 24.396 1.00 13.09 839 THR A O 1
ATOM 931 N N . GLY A 1 113 ? 10.700 59.478 25.095 1.00 12.89 840 GLY A N 1
ATOM 932 C CA . GLY A 1 113 ? 9.549 58.614 24.997 1.00 14.65 840 GLY A CA 1
ATOM 933 C C . GLY A 1 113 ? 9.742 57.414 25.902 1.00 14.30 840 GLY A C 1
ATOM 934 O O . GLY A 1 113 ? 10.855 57.088 26.331 1.00 14.78 840 GLY A O 1
ATOM 935 N N . GLN A 1 114 ? 8.633 56.748 26.199 1.00 15.80 841 GLN A N 1
ATOM 936 C CA . GLN A 1 114 ? 8.675 55.505 26.951 1.00 16.65 841 GLN A CA 1
ATOM 937 C C . GLN A 1 114 ? 7.955 54.424 26.150 1.00 17.19 841 GLN A C 1
ATOM 938 O O . GLN A 1 114 ? 6.797 54.633 25.751 1.00 19.32 841 GLN A O 1
ATOM 944 N N . MET A 1 115 ? 8.624 53.296 25.936 1.00 16.67 842 MET A N 1
ATOM 945 C CA . MET A 1 115 ? 8.025 52.159 25.226 1.00 17.22 842 MET A CA 1
ATOM 946 C C . MET A 1 115 ? 6.907 51.519 26.024 1.00 17.30 842 MET A C 1
ATOM 947 O O . MET A 1 115 ? 6.968 51.419 27.250 1.00 16.92 842 MET A O 1
ATOM 955 N N . ALA A 1 116 ? 5.897 51.049 25.303 1.00 17.12 843 ALA A N 1
ATOM 956 C CA . ALA A 1 116 ? 4.842 50.239 25.879 1.00 16.99 843 ALA A CA 1
ATOM 957 C C . ALA A 1 116 ? 5.266 48.773 25.986 1.00 15.86 843 ALA A C 1
ATOM 958 O O . ALA A 1 116 ? 6.194 48.326 25.308 1.00 16.74 843 ALA A O 1
ATOM 960 N N . GLY A 1 117 ? 4.586 48.031 26.845 1.00 16.92 844 GLY A N 1
ATOM 961 C CA . GLY A 1 117 ? 4.752 46.576 26.931 1.00 17.68 844 GLY A CA 1
ATOM 962 C C . GLY A 1 117 ? 5.896 46.131 27.825 1.00 17.11 844 GLY A C 1
ATOM 963 O O . GLY A 1 117 ? 6.482 46.939 28.529 1.00 20.08 844 GLY A O 1
ATOM 964 N N . ASP A 1 118 ? 6.152 44.834 27.827 1.00 16.83 845 ASP A N 1
ATOM 965 C CA . ASP A 1 118 ? 7.064 44.232 28.788 1.00 15.80 845 ASP A CA 1
ATOM 966 C C . ASP A 1 118 ? 8.421 43.946 28.220 1.00 16.19 845 ASP A C 1
ATOM 967 O O . ASP A 1 118 ? 9.297 43.443 28.939 1.00 18.58 845 ASP A O 1
ATOM 968 N N . HIS A 1 119 ? 8.605 44.269 26.948 1.00 15.09 846 HIS A N 1
ATOM 969 C CA . HIS A 1 119 ? 9.860 43.978 26.294 1.00 14.41 846 HIS A CA 1
ATOM 970 C C . HIS A 1 119 ? 10.934 45.044 26.599 1.00 12.90 846 HIS A C 1
ATOM 971 O O . HIS A 1 119 ? 10.685 46.248 26.498 1.00 14.90 846 HIS A O 1
ATOM 978 N N . THR A 1 120 ? 12.125 44.580 26.953 1.00 11.40 847 THR A N 1
ATOM 979 C CA . THR A 1 120 ? 13.280 45.438 27.132 1.00 10.10 847 THR A CA 1
ATOM 980 C C . THR A 1 120 ? 14.438 45.092 26.213 1.00 9.27 847 THR A C 1
ATOM 981 O O . THR A 1 120 ? 15.394 45.852 26.194 1.00 10.21 847 THR A O 1
ATOM 985 N N . ARG A 1 121 ? 14.373 43.962 25.525 1.00 8.30 848 ARG A N 1
ATOM 986 C CA . ARG A 1 121 ? 15.517 43.480 24.762 1.00 8.58 848 ARG A CA 1
ATOM 987 C C . ARG A 1 121 ? 15.304 43.691 23.258 1.00 8.63 848 ARG A C 1
ATOM 988 O O . ARG A 1 121 ? 14.277 43.292 22.703 1.00 9.60 848 ARG A O 1
ATOM 996 N N . LEU A 1 122 ? 16.306 44.267 22.629 1.00 9.07 849 LEU A N 1
ATOM 997 C CA . LEU A 1 122 ? 16.359 44.419 21.175 1.00 9.81 849 LEU A CA 1
ATOM 998 C C . LEU A 1 122 ? 17.154 43.268 20.585 1.00 9.79 849 LEU A C 1
ATOM 999 O O . LEU A 1 122 ? 18.334 43.105 20.897 1.00 10.00 849 LEU A O 1
ATOM 1004 N N . GLU A 1 123 ? 16.507 42.478 19.725 1.00 9.36 850 GLU A N 1
ATOM 1005 C CA . GLU A 1 123 ? 17.196 41.409 18.991 1.00 9.47 850 GLU A CA 1
ATOM 1006 C C . GLU A 1 123 ? 17.767 41.967 17.702 1.00 9.65 850 GLU A C 1
ATOM 1007 O O . GLU A 1 123 ? 17.022 42.602 16.930 1.00 10.43 850 GLU A O 1
ATOM 1013 N N . PHE A 1 124 ? 19.037 41.691 17.414 1.00 9.87 851 PHE A N 1
ATOM 1014 C CA . PHE A 1 124 ? 19.581 42.030 16.118 1.00 10.30 851 PHE A CA 1
ATOM 1015 C C . PHE A 1 124 ? 20.707 41.091 15.740 1.00 10.24 851 PHE A C 1
ATOM 1016 O O . PHE A 1 124 ? 21.456 40.601 16.589 1.00 10.68 851 PHE A O 1
ATOM 1024 N N . HIS A 1 125 ? 20.834 40.894 14.426 1.00 10.37 852 HIS A N 1
ATOM 1025 C CA . HIS A 1 125 ? 22.013 40.278 13.808 1.00 11.12 852 HIS A CA 1
ATOM 1026 C C . HIS A 1 125 ? 22.881 41.310 13.094 1.00 11.32 852 HIS A C 1
ATOM 1027 O O . HIS A 1 125 ? 24.075 41.070 12.952 1.00 13.19 852 HIS A O 1
ATOM 1034 N N . ASN A 1 126 ? 22.295 42.400 12.626 1.00 11.06 853 ASN A N 1
ATOM 1035 C CA . ASN A 1 126 ? 22.987 43.323 11.732 1.00 11.24 853 ASN A CA 1
ATOM 1036 C C . ASN A 1 126 ? 22.780 44.761 12.184 1.00 11.17 853 ASN A C 1
ATOM 1037 O O . ASN A 1 126 ? 21.706 45.106 12.719 1.00 12.10 853 ASN A O 1
ATOM 1042 N N . ILE A 1 127 ? 23.767 45.597 11.879 1.00 11.43 854 ILE A N 1
ATOM 1043 C CA . ILE A 1 127 ? 23.651 47.052 11.922 1.00 11.66 854 ILE A CA 1
ATOM 1044 C C . ILE A 1 127 ? 23.832 47.505 10.481 1.00 11.73 854 ILE A C 1
ATOM 1045 O O . ILE A 1 127 ? 24.869 47.230 9.874 1.00 12.52 854 ILE A O 1
ATOM 1050 N N . GLU A 1 128 ? 22.811 48.154 9.932 1.00 11.81 855 GLU A N 1
ATOM 1051 C CA . GLU A 1 128 ? 22.738 48.424 8.503 1.00 11.78 855 GLU A CA 1
ATOM 1052 C C . GLU A 1 128 ? 22.736 49.923 8.229 1.00 11.72 855 GLU A C 1
ATOM 1053 O O . GLU A 1 128 ? 22.090 50.712 8.936 1.00 12.71 855 GLU A O 1
ATOM 1059 N N . THR A 1 129 ? 23.404 50.299 7.153 1.00 11.69 856 THR A N 1
ATOM 1060 C CA . THR A 1 129 ? 23.412 51.661 6.626 1.00 11.79 856 THR A CA 1
ATOM 1061 C C . THR A 1 129 ? 23.308 51.630 5.102 1.00 11.41 856 THR A C 1
ATOM 1062 O O . THR A 1 129 ? 23.705 50.630 4.465 1.00 11.77 856 THR A O 1
ATOM 1066 N N . GLY A 1 130 ? 22.808 52.713 4.518 1.00 11.81 857 GLY A N 1
ATOM 1067 C CA . GLY A 1 130 ? 22.773 52.882 3.083 1.00 11.64 857 GLY A CA 1
ATOM 1068 C C . GLY A 1 130 ? 21.588 52.222 2.419 1.00 11.65 857 GLY A C 1
ATOM 1069 O O . GLY A 1 130 ? 20.773 52.873 1.733 1.00 12.24 857 GLY A O 1
ATOM 1070 N N . ILE A 1 131 ? 21.491 50.909 2.592 1.00 11.84 858 ILE A N 1
ATOM 1071 C CA . ILE A 1 131 ? 20.400 50.073 2.119 1.00 12.10 858 ILE A CA 1
ATOM 1072 C C . ILE A 1 131 ? 20.094 49.124 3.274 1.00 12.09 858 ILE A C 1
ATOM 1073 O O . ILE A 1 131 ? 21.021 48.548 3.851 1.00 13.12 858 ILE A O 1
ATOM 1078 N N . ILE A 1 132 ? 18.820 48.914 3.606 1.00 11.98 859 ILE A N 1
ATOM 1079 C CA . ILE A 1 132 ? 18.478 47.796 4.493 1.00 12.15 859 ILE A CA 1
ATOM 1080 C C . ILE A 1 132 ? 18.481 46.512 3.643 1.00 12.06 859 ILE A C 1
ATOM 1081 O O . ILE A 1 132 ? 17.631 46.337 2.761 1.00 13.33 859 ILE A O 1
ATOM 1086 N N . THR A 1 133 ? 19.460 45.649 3.884 1.00 11.55 860 THR A N 1
ATOM 1087 C CA . THR A 1 133 ? 19.642 44.457 3.071 1.00 11.99 860 THR A CA 1
ATOM 1088 C C . THR A 1 133 ? 18.947 43.241 3.633 1.00 11.62 860 THR A C 1
ATOM 1089 O O . THR A 1 133 ? 18.661 42.328 2.843 1.00 13.47 860 THR A O 1
ATOM 1093 N N . GLU A 1 134 ? 18.702 43.172 4.942 1.00 12.96 861 GLU A N 1
ATOM 1094 C CA . GLU A 1 134 ? 17.950 42.083 5.562 1.00 13.42 861 GLU A CA 1
ATOM 1095 C C . GLU A 1 134 ? 16.544 42.610 5.681 1.00 14.17 861 GLU A C 1
ATOM 1096 O O . GLU A 1 134 ? 16.271 43.446 6.498 1.00 15.90 861 GLU A O 1
ATOM 1102 N N . ARG A 1 135 ? 15.650 42.151 4.827 1.00 16.35 862 ARG A N 1
ATOM 1103 C CA . ARG A 1 135 ? 14.365 42.850 4.607 1.00 18.22 862 ARG A CA 1
ATOM 1104 C C . ARG A 1 135 ? 13.123 42.053 4.906 1.00 19.58 862 ARG A C 1
ATOM 1105 O O . ARG A 1 135 ? 11.999 42.554 4.769 1.00 21.28 862 ARG A O 1
ATOM 1113 N N . ARG A 1 136 ? 13.303 40.794 5.258 1.00 17.71 863 ARG A N 1
ATOM 1114 C CA . ARG A 1 136 ? 12.172 39.890 5.283 1.00 18.50 863 ARG A CA 1
ATOM 1115 C C . ARG A 1 136 ? 11.024 40.290 6.175 1.00 17.81 863 ARG A C 1
ATOM 1116 O O . ARG A 1 136 ? 9.846 40.138 5.804 1.00 20.32 863 ARG A O 1
ATOM 1124 N N . TYR A 1 137 ? 11.361 40.723 7.374 1.00 17.54 864 TYR A N 1
ATOM 1125 C CA . TYR A 1 137 ? 10.321 41.112 8.303 1.00 17.69 864 TYR A CA 1
ATOM 1126 C C . TYR A 1 137 ? 10.273 42.552 8.352 1.00 19.57 864 TYR A C 1
ATOM 1127 O O . TYR A 1 137 ? 9.687 43.157 9.244 1.00 20.34 864 TYR A O 1
ATOM 1136 N N . LEU A 1 138 ? 10.895 43.104 7.325 1.00 20.07 865 LEU A N 1
ATOM 1137 C CA . LEU A 1 138 ? 11.073 44.477 7.255 1.00 21.44 865 LEU A CA 1
ATOM 1138 C C . LEU A 1 138 ? 9.715 45.042 7.020 1.00 22.39 865 LEU A C 1
ATOM 1139 O O . LEU A 1 138 ? 9.045 44.743 6.022 1.00 24.00 865 LEU A O 1
ATOM 1144 N N . SER A 1 139 ? 9.280 45.816 7.997 1.00 23.33 866 SER A N 1
ATOM 1145 C CA . SER A 1 139 ? 7.972 46.399 7.977 1.00 23.55 866 SER A CA 1
ATOM 1146 C C . SER A 1 139 ? 7.732 47.260 6.738 1.00 23.38 866 SER A C 1
ATOM 1147 O O . SER A 1 139 ? 6.670 47.190 6.149 1.00 24.05 866 SER A O 1
ATOM 1150 N N . SER A 1 140 ? 8.715 48.058 6.337 1.00 23.04 867 SER A N 1
ATOM 1151 C CA . SER A 1 140 ? 8.576 48.957 5.190 1.00 22.95 867 SER A CA 1
ATOM 1152 C C . SER A 1 140 ? 9.970 49.303 4.715 1.00 21.63 867 SER A C 1
ATOM 1153 O O . SER A 1 140 ? 10.876 49.383 5.544 1.00 22.57 867 SER A O 1
ATOM 1156 N N . VAL A 1 141 ? 10.166 49.503 3.410 1.00 20.70 868 VAL A N 1
ATOM 1157 C CA . VAL A 1 141 ? 11.499 49.711 2.882 1.00 19.39 868 VAL A CA 1
ATOM 1158 C C . VAL A 1 141 ? 11.766 51.201 2.780 1.00 17.86 868 VAL A C 1
ATOM 1159 O O . VAL A 1 141 ? 11.128 51.884 1.998 1.00 18.50 868 VAL A O 1
ATOM 1163 N N . PRO A 1 142 ? 12.726 51.708 3.549 1.00 17.17 869 PRO A N 1
ATOM 1164 C CA . PRO A 1 142 ? 13.082 53.118 3.445 1.00 16.50 869 PRO A CA 1
ATOM 1165 C C . PRO A 1 142 ? 13.830 53.304 2.153 1.00 16.12 869 PRO A C 1
ATOM 1166 O O . PRO A 1 142 ? 14.521 52.382 1.671 1.00 17.38 869 PRO A O 1
ATOM 1170 N N . SER A 1 143 ? 13.786 54.507 1.631 1.00 15.37 870 SER A N 1
ATOM 1171 C CA . SER A 1 143 ? 14.596 54.788 0.491 1.00 15.36 870 SER A CA 1
ATOM 1172 C C . SER A 1 143 ? 16.054 54.662 0.891 1.00 14.19 870 SER A C 1
ATOM 1173 O O . SER A 1 143 ? 16.489 54.957 2.038 1.00 14.29 870 SER A O 1
ATOM 1178 N N . ASN A 1 144 ? 16.826 54.219 -0.082 1.00 13.51 871 ASN A N 1
ATOM 1179 C CA . ASN A 1 144 ? 18.247 54.104 0.126 1.00 13.33 871 ASN A CA 1
ATOM 1180 C C . ASN A 1 144 ? 18.862 55.485 0.343 1.00 13.24 871 ASN A C 1
ATOM 1181 O O . ASN A 1 144 ? 18.385 56.483 -0.192 1.00 14.98 871 ASN A O 1
ATOM 1186 N N . PHE A 1 145 ? 19.925 55.540 1.146 1.00 12.52 872 PHE A N 1
ATOM 1187 C CA . PHE A 1 145 ? 20.554 56.798 1.487 1.00 12.20 872 PHE A CA 1
ATOM 1188 C C . PHE A 1 145 ? 21.386 57.354 0.335 1.00 12.01 872 PHE A C 1
ATOM 1189 O O . PHE A 1 145 ? 22.152 56.611 -0.289 1.00 12.38 872 PHE A O 1
ATOM 1197 N N . ILE A 1 146 ? 21.264 58.661 0.110 1.00 11.63 873 ILE A N 1
ATOM 1198 C CA . ILE A 1 146 ? 22.143 59.380 -0.814 1.00 11.44 873 ILE A CA 1
ATOM 1199 C C . ILE A 1 146 ? 22.733 60.504 0.015 1.00 11.42 873 ILE A C 1
ATOM 1200 O O . ILE A 1 146 ? 22.024 61.443 0.372 1.00 11.81 873 ILE A O 1
ATOM 1205 N N . GLY A 1 147 ? 24.012 60.409 0.326 1.00 11.82 874 GLY A N 1
ATOM 1206 C CA . GLY A 1 147 ? 24.627 61.383 1.190 1.00 12.49 874 GLY A CA 1
ATOM 1207 C C . GLY A 1 147 ? 25.887 60.821 1.817 1.00 12.04 874 GLY A C 1
ATOM 1208 O O . GLY A 1 147 ? 26.516 59.908 1.265 1.00 12.80 874 GLY A O 1
ATOM 1209 N N . HIS A 1 148 ? 26.267 61.367 2.968 1.00 12.09 875 HIS A N 1
ATOM 1210 C CA . HIS A 1 148 ? 27.524 61.038 3.625 1.00 12.06 875 HIS A CA 1
ATOM 1211 C C . HIS A 1 148 ? 27.265 60.782 5.101 1.00 11.70 875 HIS A C 1
ATOM 1212 O O . HIS A 1 148 ? 26.440 61.476 5.715 1.00 12.32 875 HIS A O 1
ATOM 1219 N N . LEU A 1 149 ? 27.997 59.823 5.658 1.00 11.67 876 LEU A N 1
ATOM 1220 C CA . LEU A 1 149 ? 27.976 59.533 7.078 1.00 11.74 876 LEU A CA 1
ATOM 1221 C C . LEU A 1 149 ? 29.383 59.697 7.638 1.00 11.81 876 LEU A C 1
ATOM 1222 O O . LEU A 1 149 ? 30.400 59.514 6.930 1.00 12.76 876 LEU A O 1
ATOM 1227 N N . GLN A 1 150 ? 29.466 59.957 8.943 1.00 11.86 877 GLN A N 1
ATOM 1228 C CA . GLN A 1 150 ? 30.735 60.062 9.653 1.00 12.19 877 GLN A CA 1
ATOM 1229 C C . GLN A 1 150 ? 30.478 59.734 11.101 1.00 12.17 877 GLN A C 1
ATOM 1230 O O . GLN A 1 150 ? 29.403 60.010 11.640 1.00 12.53 877 GLN A O 1
ATOM 1236 N N . SER A 1 151 ? 31.472 59.159 11.765 1.00 12.75 878 SER A N 1
ATOM 1237 C CA . SER A 1 151 ? 31.427 59.014 13.217 1.00 13.44 878 SER A CA 1
ATOM 1238 C C . SER A 1 151 ? 30.204 58.232 13.700 1.00 12.98 878 SER A C 1
ATOM 1239 O O . SER A 1 151 ? 29.511 58.613 14.642 1.00 14.62 878 SER A O 1
ATOM 1242 N N . LEU A 1 152 ? 29.896 57.125 13.035 1.00 13.34 879 LEU A N 1
ATOM 1243 C CA . LEU A 1 152 ? 28.896 56.171 13.527 1.00 13.86 879 LEU A CA 1
ATOM 1244 C C . LEU A 1 152 ? 29.480 55.437 14.715 1.00 13.15 879 LEU A C 1
ATOM 1245 O O . LEU A 1 152 ? 30.506 54.771 14.580 1.00 14.19 879 LEU A O 1
ATOM 1250 N N . THR A 1 153 ? 28.835 55.533 15.865 1.00 12.87 880 THR A N 1
ATOM 1251 C CA . THR A 1 153 ? 29.247 54.810 17.038 1.00 13.04 880 THR A CA 1
ATOM 1252 C C . THR A 1 153 ? 28.025 54.096 17.591 1.00 12.62 880 THR A C 1
ATOM 1253 O O . THR A 1 153 ? 26.962 54.691 17.777 1.00 14.91 880 THR A O 1
ATOM 1260 N N . PHE A 1 154 ? 28.168 52.799 17.824 1.00 12.47 881 PHE A N 1
ATOM 1261 C CA . PHE A 1 154 ? 27.078 51.974 18.303 1.00 12.83 881 PHE A CA 1
ATOM 1262 C C . PHE A 1 154 ? 27.615 51.207 19.489 1.00 12.82 881 PHE A C 1
ATOM 1263 O O . PHE A 1 154 ? 28.497 50.371 19.328 1.00 12.54 881 PHE A O 1
ATOM 1271 N N . ASN A 1 155 ? 27.116 51.518 20.677 1.00 13.26 882 ASN A N 1
ATOM 1272 C CA . ASN A 1 155 ? 27.628 50.906 21.909 1.00 13.99 882 ASN A CA 1
ATOM 1273 C C . ASN A 1 155 ? 29.144 50.869 21.913 1.00 14.34 882 ASN A C 1
ATOM 1274 O O . ASN A 1 155 ? 29.771 49.834 22.204 1.00 15.77 882 ASN A O 1
ATOM 1279 N N . GLY A 1 156 ? 29.739 52.031 21.628 1.00 14.29 883 GLY A N 1
ATOM 1280 C CA . GLY A 1 156 ? 31.167 52.218 21.719 1.00 14.91 883 GLY A CA 1
ATOM 1281 C C . GLY A 1 156 ? 31.988 51.789 20.532 1.00 14.11 883 GLY A C 1
ATOM 1282 O O . GLY A 1 156 ? 33.194 51.985 20.516 1.00 16.41 883 GLY A O 1
ATOM 1283 N N . MET A 1 157 ? 31.337 51.211 19.527 1.00 12.46 884 MET A N 1
ATOM 1284 C CA . MET A 1 157 ? 32.032 50.702 18.335 1.00 12.40 884 MET A CA 1
ATOM 1285 C C . MET A 1 157 ? 31.943 51.711 17.193 1.00 11.72 884 MET A C 1
ATOM 1286 O O . MET A 1 157 ? 30.840 52.030 16.730 1.00 12.48 884 MET A O 1
ATOM 1291 N N . ALA A 1 158 ? 33.086 52.198 16.723 1.00 11.28 885 ALA A N 1
ATOM 1292 C CA . ALA A 1 158 ? 33.170 53.202 15.648 1.00 11.83 885 ALA A CA 1
ATOM 1293 C C . ALA A 1 158 ? 33.238 52.466 14.313 1.00 11.32 885 ALA A C 1
ATOM 1294 O O . ALA A 1 158 ? 34.302 52.295 13.711 1.00 11.72 885 ALA A O 1
ATOM 1296 N N . TYR A 1 159 ? 32.090 51.975 13.871 1.00 12.08 886 TYR A N 1
ATOM 1297 C CA . TYR A 1 159 ? 32.098 50.980 12.806 1.00 12.86 886 TYR A CA 1
ATOM 1298 C C . TYR A 1 159 ? 32.643 51.471 11.465 1.00 12.81 886 TYR A C 1
ATOM 1299 O O . TYR A 1 159 ? 33.160 50.638 10.725 1.00 13.45 886 TYR A O 1
ATOM 1308 N N . ILE A 1 160 ? 32.494 52.752 11.086 1.00 13.79 887 ILE A N 1
ATOM 1309 C CA . ILE A 1 160 ? 33.083 53.192 9.790 1.00 13.71 887 ILE A CA 1
ATOM 1310 C C . ILE A 1 160 ? 34.574 52.910 9.789 1.00 12.69 887 ILE A C 1
ATOM 1311 O O . ILE A 1 160 ? 35.108 52.348 8.842 1.00 12.80 887 ILE A O 1
ATOM 1316 N N . ASP A 1 161 ? 35.264 53.306 10.860 1.00 12.81 888 ASP A N 1
ATOM 1317 C CA . ASP A 1 161 ? 36.709 53.093 10.947 1.00 12.57 888 ASP A CA 1
ATOM 1318 C C . ASP A 1 161 ? 37.088 51.665 11.183 1.00 10.94 888 ASP A C 1
ATOM 1319 O O . ASP A 1 161 ? 38.073 51.195 10.617 1.00 11.77 888 ASP A O 1
ATOM 1324 N N . LEU A 1 162 ? 36.321 50.948 11.992 1.00 10.53 889 LEU A N 1
ATOM 1325 C CA . LEU A 1 162 ? 36.631 49.534 12.196 1.00 10.48 889 LEU A CA 1
ATOM 1326 C C . LEU A 1 162 ? 36.558 48.777 10.880 1.00 10.58 889 LEU A C 1
ATOM 1327 O O . LEU A 1 162 ? 37.420 47.959 10.559 1.00 11.62 889 LEU A O 1
ATOM 1332 N N . CYS A 1 163 ? 35.529 49.069 10.097 1.00 10.86 890 CYS A N 1
ATOM 1333 C CA . CYS A 1 163 ? 35.379 48.437 8.793 1.00 11.21 890 CYS A CA 1
ATOM 1334 C C . CYS A 1 163 ? 36.483 48.886 7.836 1.00 10.85 890 CYS A C 1
ATOM 1335 O O . CYS A 1 163 ? 37.077 48.065 7.128 1.00 12.12 890 CYS A O 1
ATOM 1340 N N . LYS A 1 164 ? 36.766 50.180 7.806 1.00 10.43 891 LYS A N 1
ATOM 1341 C CA . LYS A 1 164 ? 37.793 50.676 6.893 1.00 11.01 891 LYS A CA 1
ATOM 1342 C C . LYS A 1 164 ? 39.127 49.999 7.140 1.00 10.74 891 LYS A C 1
ATOM 1343 O O . LYS A 1 164 ? 39.863 49.696 6.206 1.00 11.57 891 LYS A O 1
ATOM 1349 N N . ASN A 1 165 ? 39.463 49.815 8.407 1.00 11.13 892 ASN A N 1
ATOM 1350 C CA . ASN A 1 165 ? 40.791 49.301 8.763 1.00 11.58 892 ASN A CA 1
ATOM 1351 C C . ASN A 1 165 ? 40.872 47.790 8.864 1.00 11.90 892 ASN A C 1
ATOM 1352 O O . ASN A 1 165 ? 41.952 47.267 9.072 1.00 12.60 892 ASN A O 1
ATOM 1357 N N . GLY A 1 166 ? 39.777 47.084 8.624 1.00 12.05 893 GLY A N 1
ATOM 1358 C CA . GLY A 1 166 ? 39.752 45.628 8.750 1.00 13.01 893 GLY A CA 1
ATOM 1359 C C . GLY A 1 166 ? 40.017 45.193 10.170 1.00 13.23 893 GLY A C 1
ATOM 1360 O O . GLY A 1 166 ? 40.551 44.117 10.390 1.00 14.25 893 GLY A O 1
ATOM 1361 N N . ASP A 1 167 ? 39.624 46.025 11.128 1.00 12.55 894 ASP A N 1
ATOM 1362 C CA . ASP A 1 167 ? 39.820 45.719 12.549 1.00 13.16 894 ASP A CA 1
ATOM 1363 C C . ASP A 1 167 ? 38.817 44.693 13.092 1.00 13.40 894 ASP A C 1
ATOM 1364 O O . ASP A 1 167 ? 39.029 44.107 14.161 1.00 15.48 894 ASP A O 1
ATOM 1369 N N . ILE A 1 168 ? 37.736 44.478 12.351 1.00 13.55 895 ILE A N 1
ATOM 1370 C CA . ILE A 1 168 ? 36.748 43.434 12.631 1.00 13.96 895 ILE A CA 1
ATOM 1371 C C . ILE A 1 168 ? 36.506 42.640 11.341 1.00 13.61 895 ILE A C 1
ATOM 1372 O O . ILE A 1 168 ? 36.802 43.128 10.266 1.00 15.18 895 ILE A O 1
ATOM 1377 N N . ASP A 1 169 ? 35.925 41.456 11.496 1.00 13.85 896 ASP A N 1
ATOM 1378 C CA . ASP A 1 169 ? 35.671 40.487 10.426 1.00 14.44 896 ASP A CA 1
ATOM 1379 C C . ASP A 1 169 ? 34.286 40.533 9.873 1.00 13.18 896 ASP A C 1
ATOM 1380 O O . ASP A 1 169 ? 33.944 39.720 9.028 1.00 15.58 896 ASP A O 1
ATOM 1385 N N A TYR A 1 170 ? 33.444 41.454 10.385 0.50 11.11 897 TYR A N 1
ATOM 1386 N N B TYR A 1 170 ? 33.498 41.467 10.294 0.50 12.48 897 TYR A N 1
ATOM 1387 C CA A TYR A 1 170 ? 31.944 41.447 10.216 0.50 10.75 897 TYR A CA 1
ATOM 1388 C CA B TYR A 1 170 ? 32.150 41.232 10.036 0.50 13.11 897 TYR A CA 1
ATOM 1389 C C A TYR A 1 170 ? 31.383 42.359 9.140 0.50 10.16 897 TYR A C 1
ATOM 1390 C C B TYR A 1 170 ? 31.461 42.398 9.312 0.50 11.85 897 TYR A C 1
ATOM 1391 O O A TYR A 1 170 ? 30.176 42.361 8.911 0.50 11.07 897 TYR A O 1
ATOM 1392 O O B TYR A 1 170 ? 30.273 42.588 9.479 0.50 13.36 897 TYR A O 1
ATOM 1409 N N . CYS A 1 171 ? 32.210 43.120 8.466 1.00 10.62 898 CYS A N 1
ATOM 1410 C CA . CYS A 1 171 ? 31.645 44.131 7.580 1.00 11.57 898 CYS A CA 1
ATOM 1411 C C . CYS A 1 171 ? 31.420 43.625 6.154 1.00 11.19 898 CYS A C 1
ATOM 1412 O O . CYS A 1 171 ? 32.204 42.850 5.597 1.00 13.43 898 CYS A O 1
ATOM 1417 N N . GLU A 1 172 ? 30.331 44.100 5.570 1.00 10.30 899 GLU A N 1
ATOM 1418 C CA . GLU A 1 172 ? 30.057 43.969 4.145 1.00 10.46 899 GLU A CA 1
ATOM 1419 C C . GLU A 1 172 ? 29.724 45.367 3.649 1.00 10.91 899 GLU A C 1
ATOM 1420 O O . GLU A 1 172 ? 28.957 46.078 4.306 1.00 12.03 899 GLU A O 1
ATOM 1426 N N . LEU A 1 173 ? 30.284 45.801 2.533 1.00 11.39 900 LEU A N 1
ATOM 1427 C CA . LEU A 1 173 ? 29.999 47.157 2.089 1.00 11.85 900 LEU A CA 1
ATOM 1428 C C . LEU A 1 173 ? 30.391 47.364 0.641 1.00 12.11 900 LEU A C 1
ATOM 1429 O O . LEU A 1 173 ? 31.274 46.691 0.099 1.00 13.30 900 LEU A O 1
ATOM 1434 N N . ASN A 1 174 ? 29.732 48.338 0.028 1.00 12.71 901 ASN A N 1
ATOM 1435 C CA . ASN A 1 174 ? 30.194 48.901 -1.249 1.00 12.92 901 ASN A CA 1
ATOM 1436 C C . ASN A 1 174 ? 30.145 50.423 -1.272 1.00 12.82 901 ASN A C 1
ATOM 1437 O O . ASN A 1 174 ? 30.346 51.016 -2.321 1.00 13.66 901 ASN A O 1
ATOM 1442 N N . ALA A 1 175 ? 29.949 51.053 -0.125 1.00 12.86 902 ALA A N 1
ATOM 1443 C CA . ALA A 1 175 ? 30.008 52.499 -0.020 1.00 12.70 902 ALA A CA 1
ATOM 1444 C C . ALA A 1 175 ? 31.458 52.977 -0.106 1.00 12.39 902 ALA A C 1
ATOM 1445 O O . ALA A 1 175 ? 32.404 52.184 0.021 1.00 14.05 902 ALA A O 1
ATOM 1447 N N . ARG A 1 176 ? 31.617 54.280 -0.346 1.00 11.96 903 ARG A N 1
ATOM 1448 C CA . ARG A 1 176 ? 32.923 54.856 -0.692 1.00 12.03 903 ARG A CA 1
ATOM 1449 C C . ARG A 1 176 ? 33.527 55.654 0.452 1.00 11.81 903 ARG A C 1
ATOM 1450 O O . ARG A 1 176 ? 32.952 56.648 0.887 1.00 12.83 903 ARG A O 1
ATOM 1458 N N . PHE A 1 177 ? 34.699 55.238 0.919 1.00 11.60 904 PHE A N 1
ATOM 1459 C CA . PHE A 1 177 ? 35.401 55.971 1.945 1.00 11.73 904 PHE A CA 1
ATOM 1460 C C . PHE A 1 177 ? 36.060 57.222 1.372 1.00 12.38 904 PHE A C 1
ATOM 1461 O O . PHE A 1 177 ? 36.612 57.198 0.267 1.00 12.68 904 PHE A O 1
ATOM 1469 N N . GLY A 1 178 ? 36.072 58.295 2.157 1.00 13.60 905 GLY A N 1
ATOM 1470 C CA . GLY A 1 178 ? 36.831 59.497 1.860 1.00 16.46 905 GLY A CA 1
ATOM 1471 C C . GLY A 1 178 ? 36.986 60.405 3.076 1.00 18.88 905 GLY A C 1
ATOM 1472 O O . GLY A 1 178 ? 36.979 59.963 4.261 1.00 19.08 905 GLY A O 1
ATOM 1473 N N . PHE A 1 179 ? 37.138 61.690 2.768 1.00 21.91 906 PHE A N 1
ATOM 1474 C CA . PHE A 1 179 ? 37.005 62.767 3.727 1.00 23.89 906 PHE A CA 1
ATOM 1475 C C . PHE A 1 179 ? 36.460 63.936 2.938 1.00 25.51 906 PHE A C 1
ATOM 1476 O O . PHE A 1 179 ? 35.288 64.294 2.988 1.00 27.64 906 PHE A O 1
#

Radius of gyration: 14.72 Å; Cα contacts (8 Å, |Δi|>4): 519; chains: 1; bounding box: 36×36×33 Å

CATH classification: 2.60.120.200

Organism: Bos taurus (NCBI:txid9913)

Sequence (175 aa):
ATVLSYDGSMFMKIQLPVVVMHTEAEDVSLLRFRSQRAYGILMATTSRDSADTLLRLELDAGRVKLTVNLLGGKKGGPETLFAGYNLNDNEWHTVRVVVRRGKSLKLTVDDQQQAMTGQMAGDHTRLEFHNIETGIITERRYLSSVPSNFIGHLQSLTFNGMAYIDLCKNGDIDYYCELNARFGF

Solvent-accessible surface area: 8136 Å² total; per-residue (Å²): 77,30,12,0,29,7,87,14,79,33,41,1,32,1,74,24,85,108,55,75,92,16,97,32,0,42,0,27,0,76,0,59,1,132,125,34,118,1,0,0,0,0,0,10,4,108,98,35,50,15,19,0,19,1,15,1,27,54,2,80,0,48,0,13,0,16,6,40,130,21,81,57,74,28,65,7,32,164,105,7,46,77,53,110,79,18,43,0,115,0,28,0,123,15,83,48,10,89,0,22,5,49,133,132,143,43,62,89,29,132,12,51,31,68,81,40,133,0,30,2,9,3,2,0,1,0,29,2,51,40,85,181,90,38,97,62,94,10,67,48,1,72,7,48,0,24,44,1,47,5,68,75,73,43,11,4,55,36,14,101,94,58,94,32,138,77,31,97,60,70,4,160,64,42,102

Secondary structure (DSSP, 8-state):
--EEEEESS--EEEEEEEEEEESEEEEEEEEE-S-SSEEEEEEE-SSS--EEEEEEETTEEEEEEESSS--EEEEE-SS--SSS-EEEEEEEETTEEEEEETT--EEEEE--SS---EEEEEEEESS----TT-SS-PPPPEEEEEEEEETTEEHHHHHHHT-SS-EEE--EEE-

Nearest PDB structures (foldseek):
  2r16-assembly1_A  TM=1.006E+00  e=2.546E-37  Bos taurus
  3qcw-assembly2_B  TM=9.818E-01  e=5.930E-31  Bos taurus
  3poy-assembly1_A  TM=9.803E-01  e=2.712E-30  Bos taurus
  2jd4-assembly1_A  TM=8.758E-01  e=2.613E-11  Mus musculus
  2jd4-assembly2_B  TM=8.793E-01  e=2.849E-10  Mus musculus

B-factor: mean 14.66, std 4.31, range [6.56, 42.53]

Foldseek 3Di:
DKKWFAAQPKKKKFQAPDKDKDLKKKKKKKWFALDQWAWAK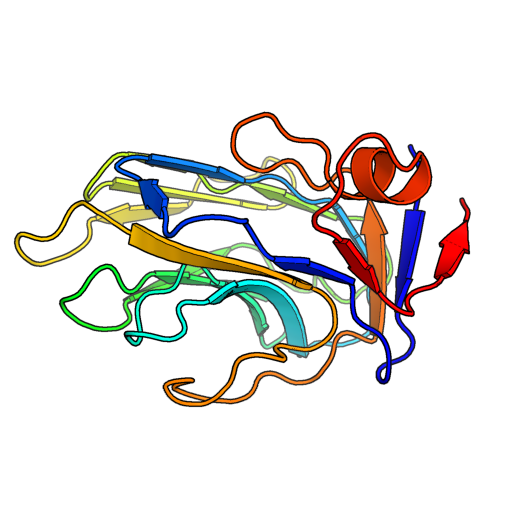KFAALVAQAMFTWIRHNQWIKTWGDQPVDTDIDTHDGNRNPRDMKMWIWIDRFQKIWIYIRNDDTTIDGHDDDGRIGIGRMMMAQFDPSCDNPPDGTRGDGTMMAQIAMPRDRVVVCVVVVVDDGMDIDIDMDD

GO terms:
  GO:0097109 neuroligin family protein binding (F, IPI)